Protein AF-A0A2V7XKQ3-F1 (afdb_monomer)

Solvent-accessible surface area (backbone atoms only — not comparable to full-atom values): 12757 Å² total; per-residue (Å²): 139,90,83,90,79,86,90,83,87,89,78,89,77,94,69,89,85,77,86,83,87,84,82,93,82,80,80,85,82,83,82,78,88,88,76,97,77,90,86,74,88,89,77,88,86,77,89,82,77,85,78,99,77,79,91,83,80,86,79,90,76,86,85,72,85,77,88,85,70,89,64,85,61,55,69,68,48,57,62,50,50,56,51,51,55,59,64,69,67,56,77,61,63,68,61,53,52,52,43,50,52,52,44,53,53,51,50,58,57,55,64,44,50,27,55,51,45,31,54,38,11,58,75,49,79,46,52,50,72,58,52,63,71,44,45,66,57,49,48,52,49,26,47,51,51,24,48,72,56,36,91,77,69,41,73,68,62,32,48,64,54,18,48,60,51,41,50,44,49,53,49,14,45,52,52,18,54,76,66,35,54,85,74,79,74,85,66,96,75,83,80,125

Mean predicted aligned error: 19.83 Å

Foldseek 3Di:
DDDDDDDDDPDDDDDDDDDDDDDDDDDDDDDDDDDPDDPPPPDDDDDDDDDPPDPPDDDDDDDDDDPDDPPPPPVVVVVVVVVVVVVVPPPDVVVVVQLVVLLVVLVVVLLCLLVVLQVCLAVVVDDLVNLVVCLVVQLVVLLVSLCVSDPVPDPVSSVVRSVVSSVSSVVSSVNSNVRGDDDDPDPPPPPD

Nearest PDB structures (foldseek):
  4u9l-assembly1_A  TM=3.566E-01  e=9.145E+00  Thermus thermophilus HB8

Sequence (192 aa):
MPGRTRGRLRGVLGIPRADLPFPHRAAAQQPPGGEVHLHRALGGARPLHEDGVLRRHLRGGAVHPLPGLGLHRAGSLCAREEVRGALQFLPKVDEYFEFYSWFLLGLGLVFQLPVIILVLARIGLVTPIFLLRQTKFAILGAFIIAAFITPTPDVVNQTLLALPMIGLYLLGVLVAWLFGRPRKPPGPGATA

Radius of gyration: 38.03 Å; Cα contacts (8 Å, |Δi|>4): 82; chains: 1; bounding box: 63×85×120 Å

pLDDT: mean 71.29, std 19.13, range [37.97, 95.5]

Secondary structure (DSSP, 8-state):
-----------S-----------------PPP-----SSSSS-----------SSSS-S-------S--TTTTTHHHHHHHHHHHHHHTS--HHHHHHHHHHHHHHHHHHTHHHHHHHHHHHTTSS-HHHHHHHHHHHHHHHHHHHHHH-SS--HHHHHHHHHHHHHHHHHHHHHHHHHPPPPPPPPTTS--

Structure (mmCIF, N/CA/C/O backbone):
data_AF-A0A2V7XKQ3-F1
#
_entry.id   AF-A0A2V7XKQ3-F1
#
loop_
_atom_site.group_PDB
_atom_site.id
_atom_site.type_symbol
_atom_site.label_atom_id
_atom_site.label_alt_id
_atom_site.label_comp_id
_atom_site.label_asym_id
_atom_site.label_entity_id
_atom_site.label_seq_id
_atom_site.pdbx_PDB_ins_code
_atom_site.Cartn_x
_atom_site.Cartn_y
_atom_site.Cartn_z
_atom_site.occupancy
_atom_site.B_iso_or_equiv
_atom_site.auth_seq_id
_atom_site.auth_comp_id
_atom_site.auth_asym_id
_atom_site.auth_atom_id
_atom_site.pdbx_PDB_model_num
ATOM 1 N N . MET A 1 1 ? 16.015 67.175 -2.110 1.00 37.97 1 MET A N 1
ATOM 2 C CA . MET A 1 1 ? 17.448 67.005 -2.439 1.00 37.97 1 MET A CA 1
ATOM 3 C C . MET A 1 1 ? 17.843 65.541 -2.207 1.00 37.97 1 MET A C 1
ATOM 5 O O . MET A 1 1 ? 17.351 64.984 -1.234 1.00 37.97 1 MET A O 1
ATOM 9 N N . PRO A 1 2 ? 18.607 64.909 -3.121 1.00 52.44 2 PRO A N 1
ATOM 10 C CA . PRO A 1 2 ? 18.722 63.453 -3.308 1.00 52.44 2 PRO A CA 1
ATOM 11 C C . PRO A 1 2 ? 20.052 62.851 -2.798 1.00 52.44 2 PRO A C 1
ATOM 13 O O . PRO A 1 2 ? 20.984 63.578 -2.483 1.00 52.44 2 PRO A O 1
ATOM 16 N N . GLY A 1 3 ? 20.171 61.519 -2.835 1.00 48.00 3 GLY A N 1
ATOM 17 C CA . GLY A 1 3 ? 21.445 60.770 -2.811 1.00 48.00 3 GLY A CA 1
ATOM 18 C C . GLY A 1 3 ? 21.192 59.329 -2.354 1.00 48.00 3 GLY A C 1
ATOM 19 O O . GLY A 1 3 ? 20.717 59.132 -1.249 1.00 48.00 3 GLY A O 1
ATOM 20 N N . ARG A 1 4 ? 21.327 58.237 -3.118 1.00 60.03 4 ARG A N 1
ATOM 21 C CA . ARG A 1 4 ? 22.153 57.837 -4.274 1.00 60.03 4 ARG A CA 1
ATOM 22 C C . ARG A 1 4 ? 23.661 57.861 -4.014 1.00 60.03 4 ARG A C 1
ATOM 24 O O . ARG A 1 4 ? 24.283 58.851 -4.355 1.00 60.03 4 ARG A O 1
ATOM 31 N N . THR A 1 5 ? 24.205 56.721 -3.560 1.00 56.50 5 THR A N 1
ATOM 32 C CA . THR A 1 5 ? 25.556 56.169 -3.868 1.00 56.50 5 THR A CA 1
ATOM 33 C C . THR A 1 5 ? 25.731 54.829 -3.127 1.00 56.50 5 THR A C 1
ATOM 35 O O . THR A 1 5 ? 25.878 54.788 -1.917 1.00 56.50 5 THR A O 1
ATOM 38 N N . ARG A 1 6 ? 25.488 53.663 -3.742 1.00 53.91 6 ARG A N 1
ATOM 39 C CA . ARG A 1 6 ? 26.489 52.806 -4.419 1.00 53.91 6 ARG A CA 1
ATOM 40 C C . ARG A 1 6 ? 27.956 53.040 -4.018 1.00 53.91 6 ARG A C 1
ATOM 42 O O . A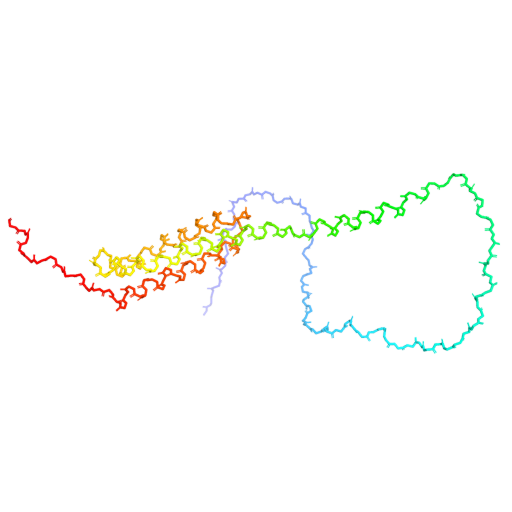RG A 1 6 ? 28.533 54.045 -4.405 1.00 53.91 6 ARG A O 1
ATOM 49 N N . GLY A 1 7 ? 28.578 51.979 -3.495 1.00 47.19 7 GLY A N 1
ATOM 50 C CA . GLY A 1 7 ? 29.844 51.474 -4.041 1.00 47.19 7 GLY A CA 1
ATOM 51 C C . GLY A 1 7 ? 31.091 51.644 -3.173 1.00 47.19 7 GLY A C 1
ATOM 52 O O . GLY A 1 7 ? 31.634 52.735 -3.085 1.00 47.19 7 GLY A O 1
ATOM 53 N N . ARG A 1 8 ? 31.573 50.515 -2.642 1.00 59.91 8 ARG A N 1
ATOM 54 C CA . ARG A 1 8 ? 32.928 50.161 -2.154 1.00 59.91 8 ARG A CA 1
ATOM 55 C C . ARG A 1 8 ? 32.648 49.219 -0.995 1.00 59.91 8 ARG A C 1
ATOM 57 O O . ARG A 1 8 ? 31.975 49.609 -0.064 1.00 59.91 8 ARG A O 1
ATOM 64 N N . LEU A 1 9 ? 32.978 47.940 -1.062 1.00 51.78 9 LEU A N 1
ATOM 65 C CA . LEU A 1 9 ? 34.347 47.475 -0.917 1.00 51.78 9 LEU A CA 1
ATOM 66 C C . LEU A 1 9 ? 34.541 46.224 -1.789 1.00 51.78 9 LEU A C 1
ATOM 68 O O . LEU A 1 9 ? 34.192 45.112 -1.412 1.00 51.78 9 LEU A O 1
ATOM 72 N N . ARG A 1 10 ? 35.092 46.433 -2.988 1.00 51.66 10 ARG A N 1
ATOM 73 C CA . ARG A 1 10 ? 35.886 45.426 -3.696 1.00 51.66 10 ARG A CA 1
ATOM 74 C C . ARG A 1 10 ? 37.341 45.803 -3.466 1.00 51.66 10 ARG A C 1
ATOM 76 O O . ARG A 1 10 ? 37.842 46.736 -4.083 1.00 51.66 10 ARG A O 1
ATOM 83 N N . GLY A 1 11 ? 37.975 45.101 -2.548 1.00 52.53 11 GLY A N 1
ATOM 84 C CA . GLY A 1 11 ? 39.398 45.172 -2.275 1.00 52.53 11 GLY A CA 1
ATOM 85 C C . GLY A 1 11 ? 39.731 44.024 -1.338 1.00 52.53 11 GLY A C 1
ATOM 86 O O . GLY A 1 11 ? 38.992 43.797 -0.389 1.00 52.53 11 GLY A O 1
ATOM 87 N N . VAL A 1 12 ? 40.831 43.329 -1.611 1.00 56.31 12 VAL A N 1
ATOM 88 C CA . VAL A 1 12 ? 41.395 42.241 -0.793 1.00 56.31 12 VAL A CA 1
ATOM 89 C C . VAL A 1 12 ? 40.818 40.842 -1.047 1.00 56.31 12 VAL A C 1
ATOM 91 O O . VAL A 1 12 ? 40.467 40.112 -0.133 1.00 56.31 12 VAL A O 1
ATOM 94 N N . LEU A 1 13 ? 40.829 40.396 -2.302 1.00 55.66 13 LEU A N 1
ATOM 95 C CA . LEU A 1 13 ? 41.424 39.078 -2.546 1.00 55.66 13 LEU A CA 1
ATOM 96 C C . LEU A 1 13 ? 42.063 39.081 -3.932 1.00 55.66 13 LEU A C 1
ATOM 98 O O . LEU A 1 13 ? 41.396 38.948 -4.957 1.00 55.66 13 LEU A O 1
ATOM 102 N N . GLY A 1 14 ? 43.368 39.349 -3.937 1.00 50.06 14 GLY A N 1
ATOM 103 C CA . GLY A 1 14 ? 44.214 39.322 -5.120 1.00 50.06 14 GLY A CA 1
ATOM 104 C C . GLY A 1 14 ? 44.404 37.894 -5.608 1.00 50.06 14 GLY A C 1
ATOM 105 O O . GLY A 1 14 ? 45.404 37.264 -5.287 1.00 50.06 14 GLY A O 1
ATOM 106 N N . ILE A 1 15 ? 43.453 37.401 -6.399 1.00 56.78 15 ILE A N 1
ATOM 107 C CA . ILE A 1 15 ? 43.694 36.260 -7.280 1.00 56.78 15 ILE A CA 1
ATOM 108 C C . ILE A 1 15 ? 43.876 36.821 -8.697 1.00 56.78 15 ILE A C 1
ATOM 110 O O . ILE A 1 15 ? 42.935 37.417 -9.233 1.00 56.78 15 ILE A O 1
ATOM 114 N N . PRO A 1 16 ? 45.077 36.704 -9.290 1.00 50.38 16 PRO A N 1
ATOM 115 C CA . PRO A 1 16 ? 45.349 37.200 -10.631 1.00 50.38 16 PRO A CA 1
ATOM 116 C C . PRO A 1 16 ? 44.474 36.472 -11.661 1.00 50.38 16 PRO A C 1
ATOM 118 O O . PRO A 1 16 ? 44.581 35.265 -11.860 1.00 50.38 16 PRO A O 1
ATOM 121 N N . ARG A 1 17 ? 43.597 37.239 -12.319 1.00 58.41 17 ARG A N 1
ATOM 122 C CA . ARG A 1 17 ? 42.988 36.885 -13.603 1.00 58.41 17 ARG A CA 1
ATOM 123 C C . ARG A 1 17 ? 44.023 3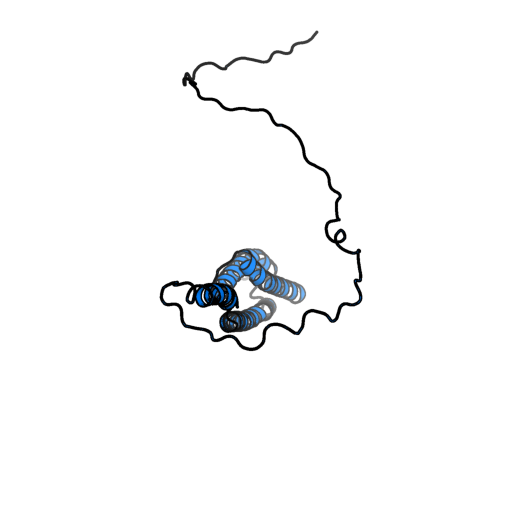7.155 -14.697 1.00 58.41 17 ARG A C 1
ATOM 125 O O . ARG A 1 17 ? 44.259 38.313 -15.017 1.00 58.41 17 ARG A O 1
ATOM 132 N N . ALA A 1 18 ? 44.582 36.091 -15.249 1.00 51.25 18 ALA A N 1
ATOM 133 C CA . ALA A 1 18 ? 45.126 36.035 -16.602 1.00 51.25 18 ALA A CA 1
ATOM 134 C C . ALA A 1 18 ? 44.432 34.823 -17.242 1.00 51.25 18 ALA A C 1
ATOM 136 O O . ALA A 1 18 ? 44.503 33.717 -16.717 1.00 51.25 18 ALA A O 1
ATOM 137 N N . ASP A 1 19 ? 43.414 35.085 -18.054 1.00 44.75 19 ASP A N 1
ATOM 138 C CA . ASP A 1 19 ? 43.508 35.043 -19.516 1.00 44.75 19 ASP A CA 1
ATOM 139 C C . ASP A 1 19 ? 43.337 33.612 -20.024 1.00 44.75 19 ASP A C 1
ATOM 141 O O . ASP A 1 19 ? 44.204 32.762 -19.866 1.00 44.75 19 ASP A O 1
ATOM 145 N N . LEU A 1 20 ? 42.200 33.342 -20.664 1.00 56.66 20 LEU A N 1
ATOM 146 C CA . LEU A 1 20 ? 42.154 33.299 -22.126 1.00 56.66 20 LEU A CA 1
ATOM 147 C C . LEU A 1 20 ? 40.684 33.161 -22.604 1.00 56.66 20 LEU A C 1
ATOM 149 O O . LEU A 1 20 ? 39.785 32.941 -21.791 1.00 56.66 20 LEU A O 1
ATOM 153 N N . PRO A 1 21 ? 40.422 33.464 -23.886 1.00 51.84 21 PRO A N 1
ATOM 154 C CA . PRO A 1 21 ? 39.301 34.266 -24.354 1.00 51.84 21 PRO A CA 1
ATOM 155 C C . PRO A 1 21 ? 38.180 33.379 -24.919 1.00 51.84 21 PRO A C 1
ATOM 157 O O . PRO A 1 21 ? 38.200 32.173 -24.729 1.00 51.84 21 PRO A O 1
ATOM 160 N N . PHE A 1 22 ? 37.244 34.006 -25.640 1.00 50.91 22 PHE A N 1
ATOM 161 C CA . PHE A 1 22 ? 36.204 33.456 -26.533 1.00 50.91 22 PHE A CA 1
ATOM 162 C C . PHE A 1 22 ? 34.759 33.760 -26.088 1.00 50.91 22 PHE A C 1
ATOM 164 O O . PHE A 1 22 ? 34.463 33.889 -24.905 1.00 50.91 22 PHE A O 1
ATOM 171 N N . PRO A 1 23 ? 33.883 34.080 -27.054 1.00 53.75 23 PRO A N 1
ATOM 172 C CA . PRO A 1 23 ? 33.173 35.351 -27.056 1.00 53.75 23 PRO A CA 1
ATOM 173 C C . PRO A 1 23 ? 31.714 35.252 -26.604 1.00 53.75 23 PRO A C 1
ATOM 175 O O . PRO A 1 23 ? 30.950 34.398 -27.041 1.00 53.75 23 PRO A O 1
ATOM 178 N N . HIS A 1 24 ? 31.289 36.240 -25.816 1.00 60.66 24 HIS A N 1
ATOM 179 C CA . HIS A 1 24 ? 29.886 36.616 -25.676 1.00 60.66 24 HIS A CA 1
ATOM 180 C C . HIS A 1 24 ? 29.458 37.481 -26.870 1.00 60.66 24 HIS A C 1
ATOM 182 O O . HIS A 1 24 ? 29.804 38.660 -26.913 1.00 60.66 24 HIS A O 1
ATOM 188 N N . ARG A 1 25 ? 28.668 36.925 -27.798 1.00 52.78 25 ARG A N 1
ATOM 189 C CA . ARG A 1 25 ? 27.571 37.620 -28.509 1.00 52.78 25 ARG A CA 1
ATOM 190 C C . ARG A 1 25 ? 26.877 36.680 -29.500 1.00 52.78 25 ARG A C 1
ATOM 192 O O . ARG A 1 25 ? 27.324 36.523 -30.625 1.00 52.78 25 ARG A O 1
ATOM 199 N N . ALA A 1 26 ? 25.763 36.114 -29.054 1.00 46.12 26 ALA A N 1
ATOM 200 C CA . ALA A 1 26 ? 24.567 35.820 -29.851 1.00 46.12 26 ALA A CA 1
ATOM 201 C C . ALA A 1 26 ? 23.453 35.399 -28.873 1.00 46.12 26 ALA A C 1
ATOM 203 O O . ALA A 1 26 ? 23.086 34.241 -28.741 1.00 46.12 26 ALA A O 1
ATOM 204 N N . ALA A 1 27 ? 23.086 36.293 -27.957 1.00 46.06 27 ALA A N 1
ATOM 205 C CA . ALA A 1 27 ? 21.699 36.737 -27.846 1.00 46.06 27 ALA A CA 1
ATOM 206 C C . ALA A 1 27 ? 20.797 36.412 -29.054 1.00 46.06 27 ALA A C 1
ATOM 208 O O . ALA A 1 27 ? 21.132 36.737 -30.187 1.00 46.06 27 ALA A O 1
ATOM 209 N N . ALA A 1 28 ? 19.605 35.916 -28.713 1.00 49.50 28 ALA A N 1
ATOM 210 C CA . ALA A 1 28 ? 18.349 36.086 -29.433 1.00 49.50 28 ALA A CA 1
ATOM 211 C C . ALA A 1 28 ? 18.244 35.446 -30.827 1.00 49.50 28 ALA A C 1
ATOM 213 O O . ALA A 1 28 ? 18.612 36.053 -31.823 1.00 49.50 28 ALA A O 1
ATOM 214 N N . GLN A 1 29 ? 17.567 34.297 -30.896 1.00 54.22 29 GLN A N 1
ATOM 215 C CA . GLN A 1 29 ? 16.267 34.211 -31.574 1.00 54.22 29 GLN A CA 1
ATOM 216 C C . GLN A 1 29 ? 15.632 32.836 -31.356 1.00 54.22 29 GLN A C 1
ATOM 218 O O . GLN A 1 29 ? 16.096 31.805 -31.825 1.00 54.22 29 GLN A O 1
ATOM 223 N N . GLN A 1 30 ? 14.529 32.871 -30.624 1.00 56.09 30 GLN A N 1
ATOM 224 C CA . GLN A 1 30 ? 13.459 31.898 -30.694 1.00 56.09 30 GLN A CA 1
ATOM 225 C C . GLN A 1 30 ? 12.689 32.137 -31.998 1.00 56.09 30 GLN A C 1
ATOM 227 O O . GLN A 1 30 ? 12.266 33.276 -32.210 1.00 56.09 30 GLN A O 1
ATOM 232 N N . PRO A 1 31 ? 12.436 31.131 -32.845 1.00 57.09 31 PRO A N 1
ATOM 233 C CA . PRO A 1 31 ? 11.293 31.194 -33.734 1.00 57.09 31 PRO A CA 1
ATOM 234 C C . PRO A 1 31 ? 10.032 30.746 -32.965 1.00 57.09 31 PRO A C 1
ATOM 236 O O . PRO A 1 31 ? 10.029 29.675 -32.350 1.00 57.09 31 PRO A O 1
ATOM 239 N N . PRO A 1 32 ? 8.970 31.572 -32.933 1.00 54.19 32 PRO A N 1
ATOM 240 C CA . PRO A 1 32 ? 7.637 31.154 -32.521 1.00 54.19 32 PRO A CA 1
ATOM 241 C C . PRO A 1 32 ? 7.019 30.244 -33.596 1.00 54.19 32 PRO A C 1
ATOM 243 O O . PRO A 1 32 ? 7.524 30.149 -34.709 1.00 54.19 32 PRO A O 1
ATOM 246 N N . GLY A 1 33 ? 5.962 29.528 -33.220 1.00 48.84 33 GLY A N 1
ATOM 247 C CA . GLY A 1 33 ? 5.449 28.382 -33.964 1.00 48.84 33 GLY A CA 1
ATOM 248 C C . GLY A 1 33 ? 4.876 28.643 -35.358 1.00 48.84 33 GLY A C 1
ATOM 249 O O . GLY A 1 33 ? 4.724 29.773 -35.809 1.00 48.84 33 GLY A O 1
ATOM 250 N N . GLY A 1 34 ? 4.469 27.531 -35.972 1.00 53.25 34 GLY A N 1
ATOM 251 C CA . GLY A 1 34 ? 3.673 27.491 -37.195 1.00 53.25 34 GLY A CA 1
ATOM 252 C C . GLY A 1 34 ? 4.461 26.979 -38.393 1.00 53.25 34 GLY A C 1
ATOM 253 O O . GLY A 1 34 ? 5.062 27.780 -39.081 1.00 53.25 34 GLY A O 1
ATOM 254 N N . GLU A 1 35 ? 4.436 25.657 -38.603 1.00 43.34 35 GLU A N 1
ATOM 255 C CA . GLU A 1 35 ? 4.574 24.935 -39.890 1.00 43.34 35 GLU A CA 1
ATOM 256 C C . GLU A 1 35 ? 4.687 23.429 -39.559 1.00 43.34 35 GLU A C 1
ATOM 258 O O . GLU A 1 35 ? 5.743 22.813 -39.542 1.00 43.34 35 GLU A O 1
ATOM 263 N N . VAL A 1 36 ? 3.630 22.783 -39.066 1.00 55.84 36 VAL A N 1
ATOM 264 C CA . VAL A 1 36 ? 2.652 22.076 -39.915 1.00 55.84 36 VAL A CA 1
ATOM 265 C C . VAL A 1 36 ? 2.802 22.391 -41.410 1.00 55.84 36 VAL A C 1
ATOM 267 O O . VAL A 1 36 ? 2.082 23.236 -41.919 1.00 55.84 36 VAL A O 1
ATOM 270 N N . HIS A 1 37 ? 3.739 21.729 -42.098 1.00 52.34 37 HIS A N 1
ATOM 271 C CA . HIS A 1 37 ? 3.609 21.271 -43.494 1.00 52.34 37 HIS A CA 1
ATOM 272 C C . HIS A 1 37 ? 4.937 20.695 -44.010 1.00 52.34 37 HIS A C 1
ATOM 274 O O . HIS A 1 37 ? 5.758 21.399 -44.580 1.00 52.34 37 HIS A O 1
ATOM 280 N N . LEU A 1 38 ? 5.126 19.378 -43.903 1.00 49.81 38 LEU A N 1
ATOM 281 C CA . LEU A 1 38 ? 6.089 18.669 -44.763 1.00 49.81 38 LEU A CA 1
ATOM 282 C C . LEU A 1 38 ? 5.593 17.261 -45.122 1.00 49.81 38 LEU A C 1
ATOM 284 O O . LEU A 1 38 ? 6.343 16.298 -45.181 1.00 49.81 38 LEU A O 1
ATOM 288 N N . HIS A 1 39 ? 4.282 17.158 -45.369 1.00 50.00 39 HIS A N 1
ATOM 289 C CA . HIS A 1 39 ? 3.603 15.928 -45.793 1.00 50.00 39 HIS A CA 1
ATOM 290 C C . HIS A 1 39 ? 2.789 16.089 -47.097 1.00 50.00 39 HIS A C 1
ATOM 292 O O . HIS A 1 39 ? 1.912 15.276 -47.375 1.00 50.00 39 HIS A O 1
ATOM 298 N N . ARG A 1 40 ? 3.045 17.123 -47.924 1.00 56.47 40 ARG A N 1
ATOM 299 C CA . ARG A 1 40 ? 2.242 17.363 -49.149 1.00 56.47 40 ARG A CA 1
ATOM 300 C C . ARG A 1 40 ? 2.984 17.841 -50.405 1.00 56.47 40 ARG A C 1
ATOM 302 O O . ARG A 1 40 ? 2.329 18.254 -51.352 1.00 56.47 40 ARG A O 1
ATOM 309 N N . ALA A 1 41 ? 4.311 17.774 -50.461 1.00 49.88 41 ALA A N 1
ATOM 310 C CA . ALA A 1 41 ? 5.065 18.409 -51.547 1.00 49.88 41 ALA A CA 1
ATOM 311 C C . ALA A 1 41 ? 5.770 17.455 -52.525 1.00 49.88 41 ALA A C 1
ATOM 313 O O . ALA A 1 41 ? 6.721 17.886 -53.153 1.00 49.88 41 ALA A O 1
ATOM 314 N N . LEU A 1 42 ? 5.317 16.207 -52.702 1.00 55.19 42 LEU A N 1
ATOM 315 C CA . LEU A 1 42 ? 5.661 15.395 -53.885 1.00 55.19 42 LEU A CA 1
ATOM 316 C C . LEU A 1 42 ? 4.484 14.490 -54.288 1.00 55.19 42 LEU A C 1
ATOM 318 O O . LEU A 1 42 ? 4.585 13.269 -54.354 1.00 55.19 42 LEU A O 1
ATOM 322 N N . GLY A 1 43 ? 3.334 15.116 -54.537 1.00 45.03 43 GLY A N 1
ATOM 323 C CA . GLY A 1 43 ? 2.225 14.520 -55.273 1.00 45.03 43 GLY A CA 1
ATOM 324 C C . GLY A 1 43 ? 1.888 15.395 -56.477 1.00 45.03 43 GLY A C 1
ATOM 325 O O . GLY A 1 43 ? 1.353 16.482 -56.293 1.00 45.03 43 GLY A O 1
ATOM 326 N N . GLY A 1 44 ? 2.176 14.904 -57.689 1.00 49.44 44 GLY A N 1
ATOM 327 C CA . GLY A 1 44 ? 1.497 15.348 -58.914 1.00 49.44 44 GLY A CA 1
ATOM 328 C C . GLY A 1 44 ? 2.369 15.825 -60.081 1.00 49.44 44 GLY A C 1
ATOM 329 O O . GLY A 1 44 ? 2.459 17.025 -60.303 1.00 49.44 44 GLY A O 1
ATOM 330 N N . ALA A 1 45 ? 2.928 14.886 -60.859 1.00 44.34 45 ALA A N 1
ATOM 331 C CA . ALA A 1 45 ? 3.128 14.927 -62.328 1.00 44.34 45 ALA A CA 1
ATOM 332 C C . ALA A 1 45 ? 4.022 13.721 -62.706 1.00 44.34 45 ALA A C 1
ATOM 334 O O . ALA A 1 45 ? 5.141 13.644 -62.227 1.00 44.34 45 ALA A O 1
ATOM 335 N N . ARG A 1 46 ? 3.661 12.716 -63.513 1.00 54.12 46 ARG A N 1
ATOM 336 C CA . ARG A 1 46 ? 2.658 12.545 -64.573 1.00 54.12 46 ARG A CA 1
ATOM 337 C C . ARG A 1 46 ? 2.288 11.050 -64.688 1.00 54.12 46 ARG A C 1
ATOM 339 O O . ARG A 1 46 ? 3.117 10.213 -64.336 1.00 54.12 46 ARG A O 1
ATOM 346 N N . PRO A 1 47 ? 1.126 10.695 -65.261 1.00 52.69 47 PRO A N 1
ATOM 347 C CA . PRO A 1 47 ? 0.916 9.368 -65.820 1.00 52.69 47 PRO A CA 1
ATOM 348 C C . PRO A 1 47 ? 1.595 9.324 -67.196 1.00 52.69 47 PRO A C 1
ATOM 350 O O . PRO A 1 47 ? 1.209 10.077 -68.089 1.00 52.69 47 PRO A O 1
ATOM 353 N N . LEU A 1 48 ? 2.616 8.480 -67.375 1.00 51.09 48 LEU A N 1
ATOM 354 C CA . LEU A 1 48 ? 3.050 8.095 -68.717 1.00 51.09 48 LEU A CA 1
ATOM 355 C C . LEU A 1 48 ? 2.612 6.656 -68.976 1.00 51.09 48 LEU A C 1
ATOM 357 O O . LEU A 1 48 ? 3.176 5.681 -68.487 1.00 51.09 48 LEU A O 1
ATOM 361 N N . HIS A 1 49 ? 1.495 6.622 -69.682 1.00 49.25 49 HIS A N 1
ATOM 362 C CA . HIS A 1 49 ? 0.903 5.524 -70.407 1.00 49.25 49 HIS A CA 1
ATOM 363 C C . HIS A 1 49 ? 1.855 5.104 -71.549 1.00 49.25 49 HIS A C 1
ATOM 365 O O . HIS A 1 49 ? 2.390 5.979 -72.220 1.00 49.25 49 HIS A O 1
ATOM 371 N N . GLU A 1 50 ? 1.992 3.788 -71.758 1.00 52.59 50 GLU A N 1
ATOM 372 C CA . GLU A 1 50 ? 2.642 3.087 -72.890 1.00 52.59 50 GLU A CA 1
ATOM 373 C C . GLU A 1 50 ? 4.133 3.350 -73.138 1.00 52.59 50 GLU A C 1
ATOM 375 O O . GLU A 1 50 ? 4.540 4.420 -73.559 1.00 52.59 50 GLU A O 1
ATOM 380 N N . ASP A 1 51 ? 4.933 2.296 -72.970 1.00 40.78 51 ASP A N 1
ATOM 381 C CA . ASP A 1 51 ? 5.632 1.719 -74.119 1.00 40.78 51 ASP A CA 1
ATOM 382 C C . ASP A 1 51 ? 6.038 0.278 -73.792 1.00 40.78 51 ASP A C 1
ATOM 384 O O . ASP A 1 51 ? 6.987 -0.015 -73.058 1.00 40.78 51 ASP A O 1
ATOM 388 N N . GLY A 1 52 ? 5.286 -0.663 -74.360 1.00 54.56 52 GLY A N 1
ATOM 389 C CA . GLY A 1 52 ? 5.664 -2.064 -74.464 1.00 54.56 52 GLY A CA 1
ATOM 390 C C . GLY A 1 52 ? 6.833 -2.255 -75.431 1.00 54.56 52 GLY A C 1
ATOM 391 O O . GLY A 1 52 ? 6.670 -2.900 -76.455 1.00 54.56 52 GLY A O 1
ATOM 392 N N . VAL A 1 53 ? 8.021 -1.725 -75.126 1.00 54.69 53 VAL A N 1
ATOM 393 C CA . VAL A 1 53 ? 9.235 -1.894 -75.952 1.00 54.69 53 VAL A CA 1
ATOM 394 C C . VAL A 1 53 ? 10.489 -1.949 -75.071 1.00 54.69 53 VAL A C 1
ATOM 396 O O . VAL A 1 53 ? 11.427 -1.200 -75.271 1.00 54.69 53 VAL A O 1
ATOM 399 N N . LEU A 1 54 ? 10.565 -2.832 -74.066 1.00 49.41 54 LEU A N 1
ATOM 400 C CA . LEU A 1 54 ? 11.883 -3.232 -73.517 1.00 49.41 54 LEU A CA 1
ATOM 401 C C . LEU A 1 54 ? 11.873 -4.562 -72.744 1.00 49.41 54 LEU A C 1
ATOM 403 O O . LEU A 1 54 ? 12.581 -4.759 -71.763 1.00 49.41 54 LEU A O 1
ATOM 407 N N . ARG A 1 55 ? 11.062 -5.520 -73.201 1.00 52.31 55 ARG A N 1
ATOM 408 C CA . ARG A 1 55 ? 11.024 -6.909 -72.702 1.00 52.31 55 ARG A CA 1
ATOM 409 C C . ARG A 1 55 ? 11.415 -7.897 -73.811 1.00 52.31 55 ARG A C 1
ATOM 411 O O . ARG A 1 55 ? 10.705 -8.867 -74.051 1.00 52.31 55 ARG A O 1
ATOM 418 N N . ARG A 1 56 ? 12.521 -7.651 -74.529 1.00 54.12 56 ARG A N 1
ATOM 419 C CA . ARG A 1 56 ? 13.018 -8.592 -75.564 1.00 54.12 56 ARG A CA 1
ATOM 420 C C . ARG A 1 56 ? 14.520 -8.843 -75.636 1.00 54.12 56 ARG A C 1
ATOM 422 O O . ARG A 1 56 ? 14.912 -9.720 -76.394 1.00 54.12 56 ARG A O 1
ATOM 429 N N . HIS A 1 57 ? 15.362 -8.178 -74.861 1.00 55.38 57 HIS A N 1
ATOM 430 C CA . HIS A 1 57 ? 16.780 -8.529 -74.728 1.00 55.38 57 HIS A CA 1
ATOM 431 C C . HIS A 1 57 ? 17.040 -8.477 -73.224 1.00 55.38 57 HIS A C 1
ATOM 433 O O . HIS A 1 57 ? 16.987 -7.411 -72.637 1.00 55.38 57 HIS A O 1
ATOM 439 N N . LEU A 1 58 ? 17.130 -9.577 -72.487 1.00 51.09 58 LEU A N 1
ATOM 440 C CA . LEU A 1 58 ? 18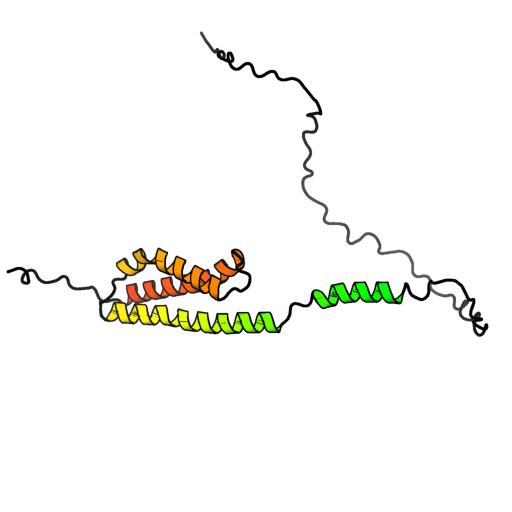.286 -10.459 -72.482 1.00 51.09 58 LEU A CA 1
ATOM 441 C C . LEU A 1 58 ? 17.841 -11.810 -71.899 1.00 51.09 58 LEU A C 1
ATOM 443 O O . LEU A 1 58 ? 17.658 -11.963 -70.692 1.00 51.09 58 LEU A O 1
ATOM 447 N N . ARG A 1 59 ? 17.635 -12.791 -72.777 1.00 49.34 59 ARG A N 1
ATOM 448 C CA . ARG A 1 59 ? 17.569 -14.211 -72.427 1.00 49.34 59 ARG A CA 1
ATOM 449 C C . ARG A 1 59 ? 18.884 -14.819 -72.906 1.00 49.34 59 ARG A C 1
ATOM 451 O O . ARG A 1 59 ? 19.208 -14.663 -74.075 1.00 49.34 59 ARG A O 1
ATOM 458 N N . GLY A 1 60 ? 19.588 -15.523 -72.024 1.00 47.03 60 GLY A N 1
ATOM 459 C CA . GLY A 1 60 ? 20.656 -16.450 -72.405 1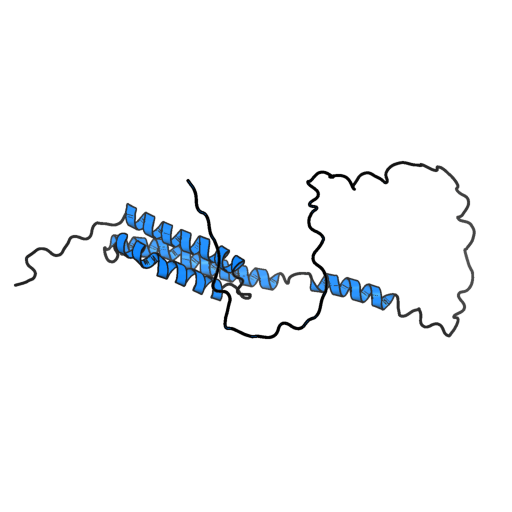.00 47.03 60 GLY A CA 1
ATOM 460 C C . GLY A 1 60 ? 22.007 -15.801 -72.703 1.00 47.03 60 GLY A C 1
ATOM 461 O O . GLY A 1 60 ? 22.299 -15.427 -73.830 1.00 47.03 60 GLY A O 1
ATOM 462 N N . GLY A 1 61 ? 22.866 -15.758 -71.691 1.00 41.12 61 GLY A N 1
ATOM 463 C CA . GLY A 1 61 ? 24.293 -15.508 -71.845 1.00 41.12 61 GLY A CA 1
ATOM 464 C C . GLY A 1 61 ? 25.006 -16.110 -70.648 1.00 41.12 61 GLY A C 1
ATOM 465 O O . GLY A 1 61 ? 24.729 -15.733 -69.515 1.00 41.12 61 GLY A O 1
ATOM 466 N N . ALA A 1 62 ? 25.831 -17.116 -70.907 1.00 44.06 62 ALA A N 1
ATOM 467 C CA . ALA A 1 62 ? 26.550 -17.915 -69.931 1.00 44.06 62 ALA A CA 1
ATOM 468 C C . ALA A 1 62 ? 27.233 -17.067 -68.842 1.00 44.06 62 ALA A C 1
ATOM 470 O O . ALA A 1 62 ? 28.085 -16.228 -69.133 1.00 44.06 62 ALA A O 1
ATOM 471 N N . VAL A 1 63 ? 26.896 -17.332 -67.578 1.00 44.47 63 VAL A N 1
ATOM 472 C CA . VAL A 1 63 ? 27.662 -16.834 -66.432 1.00 44.47 63 VAL A CA 1
ATOM 473 C C . VAL A 1 63 ? 28.924 -17.687 -66.331 1.00 44.47 63 VAL A C 1
ATOM 475 O O . VAL A 1 63 ? 28.938 -18.746 -65.708 1.00 44.47 63 VAL A O 1
ATOM 478 N N . HIS A 1 64 ? 29.983 -17.236 -66.998 1.00 46.81 64 HIS A N 1
ATOM 479 C CA . HIS A 1 64 ? 31.343 -17.664 -66.694 1.00 46.81 64 HIS A CA 1
ATOM 480 C C . HIS A 1 64 ? 31.687 -17.227 -65.259 1.00 46.81 64 HIS A C 1
ATOM 482 O O . HIS A 1 64 ? 31.474 -16.058 -64.921 1.00 46.81 64 HIS A O 1
ATOM 488 N N . PRO A 1 65 ? 32.236 -18.108 -64.405 1.00 46.69 65 PRO A N 1
ATOM 489 C CA . PRO A 1 65 ? 32.708 -17.701 -63.093 1.00 46.69 65 PRO A CA 1
ATOM 490 C C . PRO A 1 65 ? 34.032 -16.957 -63.277 1.00 46.69 65 PRO A C 1
ATOM 492 O O . PRO A 1 65 ? 35.053 -17.566 -63.590 1.00 46.69 65 PRO A O 1
ATOM 495 N N . LEU A 1 66 ? 34.016 -15.634 -63.116 1.00 46.34 66 LEU A N 1
ATOM 496 C CA . LEU A 1 66 ? 35.241 -14.846 -63.011 1.00 46.34 66 LEU A CA 1
ATOM 497 C C . LEU A 1 66 ? 35.839 -15.074 -61.607 1.00 46.34 66 LEU A C 1
ATOM 499 O O . LEU A 1 66 ? 35.191 -14.728 -60.613 1.00 46.34 66 LEU A O 1
ATOM 503 N N . PRO A 1 67 ? 37.044 -15.653 -61.480 1.00 50.53 67 PRO A N 1
ATOM 504 C CA . PRO A 1 67 ? 37.705 -15.800 -60.196 1.00 50.53 67 PRO A CA 1
ATOM 505 C C . PRO A 1 67 ? 38.355 -14.463 -59.825 1.00 50.53 67 PRO A C 1
ATOM 507 O O . PRO A 1 67 ? 39.155 -13.930 -60.589 1.00 50.53 67 PRO A O 1
ATOM 510 N N . GLY A 1 68 ? 38.031 -13.925 -58.646 1.00 54.38 68 GLY A N 1
ATOM 511 C CA . GLY A 1 68 ? 38.872 -12.888 -58.036 1.00 54.38 68 GLY A CA 1
ATOM 512 C C . GLY A 1 68 ? 38.215 -11.605 -57.537 1.00 54.38 68 GLY A C 1
ATOM 513 O O . GLY A 1 68 ? 38.952 -10.675 -57.236 1.00 54.38 68 GLY A O 1
ATOM 514 N N . LEU A 1 69 ? 36.892 -11.519 -57.367 1.00 52.34 69 LEU A N 1
ATOM 515 C CA . LEU A 1 69 ? 36.294 -10.376 -56.660 1.00 52.34 69 LEU A CA 1
ATOM 516 C C . LEU A 1 69 ? 35.408 -10.853 -55.506 1.00 52.34 69 LEU A C 1
ATOM 518 O O . LEU A 1 69 ? 34.308 -11.365 -55.705 1.00 52.34 69 LEU A O 1
ATOM 522 N N . GLY A 1 70 ? 35.909 -10.688 -54.280 1.00 54.31 70 GLY A N 1
ATOM 523 C CA . GLY A 1 70 ? 35.268 -11.059 -53.013 1.00 54.31 70 GLY A CA 1
ATOM 524 C C . GLY A 1 70 ? 34.019 -10.245 -52.652 1.00 54.31 70 GLY A C 1
ATOM 525 O O . GLY A 1 70 ? 33.843 -9.886 -51.493 1.00 54.31 70 GLY A O 1
ATOM 526 N N . LEU A 1 71 ? 33.140 -9.954 -53.614 1.00 55.47 71 LEU A N 1
ATOM 527 C CA . LEU A 1 71 ? 31.895 -9.207 -53.407 1.00 55.47 71 LEU A CA 1
ATOM 528 C C . LEU A 1 71 ? 30.693 -10.098 -53.060 1.00 55.47 71 LEU A C 1
ATOM 530 O O . LEU A 1 71 ? 29.666 -9.600 -52.608 1.00 55.47 71 LEU A O 1
ATOM 534 N N . HIS A 1 72 ? 30.818 -11.420 -53.196 1.00 50.22 72 HIS A N 1
ATOM 535 C CA . HIS A 1 72 ? 29.700 -12.342 -52.966 1.00 50.22 72 HIS A CA 1
ATOM 536 C C . HIS A 1 72 ? 29.437 -12.681 -51.483 1.00 50.22 72 HIS A C 1
ATOM 538 O O . HIS A 1 72 ? 28.487 -13.400 -51.182 1.00 50.22 72 HIS A O 1
ATOM 544 N N . ARG A 1 73 ? 30.246 -12.160 -50.544 1.00 54.44 73 ARG A N 1
ATOM 545 C CA . ARG A 1 73 ? 30.048 -12.323 -49.085 1.00 54.44 73 ARG A CA 1
ATOM 546 C C . ARG A 1 73 ? 29.443 -11.103 -48.384 1.00 54.44 73 ARG A C 1
ATOM 548 O O . ARG A 1 73 ? 28.961 -11.243 -47.264 1.00 54.44 73 ARG A O 1
ATOM 555 N N . ALA A 1 74 ? 29.453 -9.928 -49.017 1.00 53.75 74 ALA A N 1
ATOM 556 C CA . ALA A 1 74 ? 29.005 -8.683 -48.387 1.00 53.75 74 ALA A CA 1
ATOM 557 C C . ALA A 1 74 ? 27.469 -8.599 -48.262 1.00 53.75 74 ALA A C 1
ATOM 559 O O . ALA A 1 74 ? 26.955 -8.162 -47.233 1.00 53.75 74 ALA A O 1
ATOM 560 N N . GLY A 1 75 ? 26.727 -9.105 -49.256 1.00 52.22 75 GLY A N 1
ATOM 561 C CA . GLY A 1 75 ? 25.257 -9.053 -49.259 1.00 52.22 75 GLY A CA 1
ATOM 562 C C . GLY A 1 75 ? 24.592 -9.890 -48.157 1.00 52.22 75 GLY A C 1
ATOM 563 O O . GLY A 1 75 ? 23.574 -9.490 -47.603 1.00 52.22 75 GLY A O 1
ATOM 564 N N . SER A 1 76 ? 25.194 -11.019 -47.771 1.00 54.38 76 SER A N 1
ATOM 565 C CA . SER A 1 76 ? 24.675 -11.897 -46.710 1.00 54.38 76 SER A CA 1
ATOM 566 C C . SER A 1 76 ? 25.014 -11.440 -45.286 1.00 54.38 76 SER A C 1
ATOM 568 O O . SER A 1 76 ? 24.462 -11.981 -44.330 1.00 54.38 76 SER A O 1
ATOM 570 N N . LEU A 1 77 ? 25.935 -10.484 -45.122 1.00 54.19 77 LEU A N 1
ATOM 571 C CA . LEU A 1 77 ? 26.325 -9.952 -43.810 1.00 54.19 77 LEU A CA 1
ATOM 572 C C . LEU A 1 77 ? 25.459 -8.747 -43.416 1.00 54.19 77 LEU A C 1
ATOM 574 O O . LEU A 1 77 ? 24.997 -8.694 -42.282 1.00 54.19 77 LEU A O 1
ATOM 578 N N . CYS A 1 78 ? 25.134 -7.866 -44.368 1.00 54.06 78 CYS A N 1
ATOM 579 C CA . CYS A 1 78 ? 24.296 -6.685 -44.129 1.00 54.06 78 CYS A CA 1
ATOM 580 C C . CYS A 1 78 ? 22.837 -7.063 -43.778 1.00 54.06 78 CYS A C 1
ATOM 582 O O . CYS A 1 78 ? 22.296 -6.597 -42.779 1.00 54.06 78 CYS A O 1
ATOM 584 N N . ALA A 1 79 ? 22.246 -8.041 -44.482 1.00 51.59 79 ALA A N 1
ATOM 585 C CA . ALA A 1 79 ? 20.910 -8.563 -44.151 1.00 51.59 79 ALA A CA 1
ATOM 586 C C . ALA A 1 79 ? 20.861 -9.327 -42.809 1.00 51.59 79 ALA A C 1
ATOM 588 O O . ALA A 1 79 ? 19.801 -9.467 -42.199 1.00 51.59 79 ALA A O 1
ATOM 589 N N . ARG A 1 80 ? 22.007 -9.832 -42.329 1.00 52.44 80 ARG A N 1
ATOM 590 C CA . ARG A 1 80 ? 22.108 -10.557 -41.054 1.00 52.44 80 ARG A CA 1
ATOM 591 C C . ARG A 1 80 ? 22.322 -9.621 -39.863 1.00 52.44 80 ARG A C 1
ATOM 593 O O . ARG A 1 80 ? 21.957 -10.003 -38.754 1.00 52.44 80 ARG A O 1
ATOM 600 N N . GLU A 1 81 ? 22.881 -8.430 -40.066 1.00 55.12 81 GLU A N 1
ATOM 601 C CA . GLU A 1 81 ? 22.977 -7.397 -39.025 1.00 55.12 81 GLU A CA 1
ATOM 602 C C . GLU A 1 81 ? 21.655 -6.650 -38.823 1.00 55.12 81 GLU A C 1
ATOM 604 O O . GLU A 1 81 ? 21.254 -6.444 -37.678 1.00 55.12 81 GLU A O 1
ATOM 609 N N . GLU A 1 82 ? 20.914 -6.360 -39.896 1.00 57.41 82 GLU A N 1
ATOM 610 C CA . GLU A 1 82 ? 19.630 -5.648 -39.803 1.00 57.41 82 GLU A CA 1
ATOM 611 C C . GLU A 1 82 ? 18.553 -6.477 -39.074 1.00 57.41 82 GLU A C 1
ATOM 613 O O . GLU A 1 82 ? 17.861 -5.985 -38.181 1.00 57.41 82 GLU A O 1
ATOM 618 N N . VAL A 1 83 ? 18.488 -7.788 -39.345 1.00 57.41 83 VAL A N 1
ATOM 619 C CA . VAL A 1 83 ? 17.567 -8.706 -38.646 1.00 57.41 83 VAL A CA 1
ATOM 620 C C . VAL A 1 83 ? 18.039 -9.030 -37.219 1.00 57.41 83 VAL A C 1
ATOM 622 O O . VAL A 1 83 ? 17.210 -9.286 -36.347 1.00 57.41 83 VAL A O 1
ATOM 625 N N . ARG A 1 84 ? 19.349 -8.975 -36.927 1.00 57.28 84 ARG A N 1
ATOM 626 C CA . ARG A 1 84 ? 19.863 -9.102 -35.547 1.00 57.28 84 ARG A CA 1
ATOM 627 C C . ARG A 1 84 ? 19.495 -7.900 -34.683 1.00 57.28 84 ARG A C 1
ATOM 629 O O . ARG A 1 84 ? 19.215 -8.101 -33.506 1.00 57.28 84 ARG A O 1
ATOM 636 N N . GLY A 1 85 ? 19.447 -6.701 -35.263 1.00 58.53 85 GLY A N 1
ATOM 637 C CA . GLY A 1 85 ? 18.875 -5.526 -34.611 1.00 58.53 85 GLY A CA 1
ATOM 638 C C . GLY A 1 85 ? 17.394 -5.741 -34.303 1.00 58.53 85 GLY A C 1
ATOM 639 O O . GLY A 1 85 ? 16.987 -5.630 -33.159 1.00 58.53 85 GLY A O 1
ATOM 640 N N . ALA A 1 86 ? 16.588 -6.164 -35.277 1.00 60.38 86 ALA A N 1
ATOM 641 C CA . ALA A 1 86 ? 15.146 -6.319 -35.070 1.00 60.38 86 ALA A CA 1
ATOM 642 C C . ALA A 1 86 ? 14.750 -7.473 -34.118 1.00 60.38 86 ALA A C 1
ATOM 644 O O . ALA A 1 86 ? 13.808 -7.328 -33.343 1.00 60.38 86 ALA A O 1
ATOM 645 N N . LEU A 1 87 ? 15.465 -8.608 -34.130 1.00 57.47 87 LEU A N 1
ATOM 646 C CA . LEU A 1 87 ? 15.119 -9.781 -33.308 1.00 57.47 87 LEU A CA 1
ATOM 647 C C . LEU A 1 87 ? 15.544 -9.642 -31.834 1.00 57.47 87 LEU A C 1
ATOM 649 O O . LEU A 1 87 ? 14.982 -10.312 -30.973 1.00 57.47 87 LEU A O 1
ATOM 653 N N . GLN A 1 88 ? 16.506 -8.766 -31.523 1.00 60.16 88 GLN A N 1
ATOM 654 C CA . GLN A 1 88 ? 16.887 -8.449 -30.137 1.00 60.16 88 GLN A CA 1
ATOM 655 C C . GLN A 1 88 ? 15.964 -7.413 -29.480 1.00 60.16 88 GLN A C 1
ATOM 657 O O . GLN A 1 88 ? 15.956 -7.296 -28.259 1.00 60.16 88 GLN A O 1
ATOM 662 N N . PHE A 1 89 ? 15.178 -6.688 -30.280 1.00 60.25 89 PHE A N 1
ATOM 663 C CA . PHE A 1 89 ? 14.216 -5.690 -29.814 1.00 60.25 89 PHE A CA 1
ATOM 664 C C . PHE A 1 89 ? 12.820 -6.257 -29.563 1.00 60.25 89 PHE A C 1
ATOM 666 O O . PHE A 1 89 ? 11.927 -5.484 -29.229 1.00 60.25 89 PHE A O 1
ATOM 673 N N . LEU A 1 90 ? 12.611 -7.573 -29.704 1.00 73.00 90 LEU A N 1
ATOM 674 C CA . LEU A 1 90 ? 11.365 -8.199 -29.283 1.00 73.00 90 LEU A CA 1
ATOM 675 C C . LEU A 1 90 ? 11.453 -8.463 -27.775 1.00 73.00 90 LEU A C 1
ATOM 677 O O . LEU A 1 90 ? 12.201 -9.355 -27.361 1.00 73.00 90 LEU A O 1
ATOM 681 N N . PRO A 1 91 ? 10.749 -7.685 -26.937 1.00 71.69 91 PRO A N 1
ATOM 682 C CA . PRO A 1 91 ? 10.792 -7.896 -25.506 1.00 71.69 91 PRO A CA 1
ATOM 683 C C . PRO A 1 91 ? 10.288 -9.311 -25.204 1.00 71.69 91 PRO A C 1
ATOM 685 O O . PRO A 1 91 ? 9.276 -9.747 -25.759 1.00 71.69 91 PRO A O 1
ATOM 688 N N . LYS A 1 92 ? 11.021 -10.062 -24.378 1.00 82.06 92 LYS A N 1
ATOM 689 C CA . LYS A 1 92 ? 10.684 -11.458 -24.077 1.00 82.06 92 LYS A CA 1
ATOM 690 C C . LYS A 1 92 ? 9.353 -11.496 -23.344 1.00 82.06 92 LYS A C 1
ATOM 692 O O . LYS A 1 92 ? 9.266 -11.023 -22.218 1.00 82.06 92 LYS A O 1
ATOM 697 N N . VAL A 1 93 ? 8.328 -12.072 -23.965 1.00 88.12 93 VAL A N 1
ATOM 698 C CA . VAL A 1 93 ? 6.971 -12.099 -23.397 1.00 88.12 93 VAL A CA 1
ATOM 699 C C . VAL A 1 93 ? 6.939 -12.811 -22.039 1.00 88.12 93 VAL A C 1
ATOM 701 O O . VAL A 1 93 ? 6.196 -12.403 -21.151 1.00 88.12 93 VAL A O 1
ATOM 704 N N . ASP A 1 94 ? 7.803 -13.810 -21.849 1.00 88.00 94 ASP A N 1
ATOM 705 C CA . ASP A 1 94 ? 7.936 -14.565 -20.598 1.00 88.00 94 ASP A CA 1
ATOM 706 C C . ASP A 1 94 ? 8.272 -13.666 -19.397 1.00 88.00 94 ASP A C 1
ATOM 708 O O . ASP A 1 94 ? 7.689 -13.819 -18.327 1.00 88.00 94 ASP A O 1
ATOM 712 N N . GLU A 1 95 ? 9.140 -12.669 -19.591 1.00 85.25 95 GLU A N 1
ATOM 713 C CA . GLU A 1 95 ? 9.546 -11.725 -18.542 1.00 85.25 95 GLU A CA 1
ATOM 714 C C . GLU A 1 95 ? 8.378 -10.823 -18.116 1.00 85.25 95 GLU A C 1
ATOM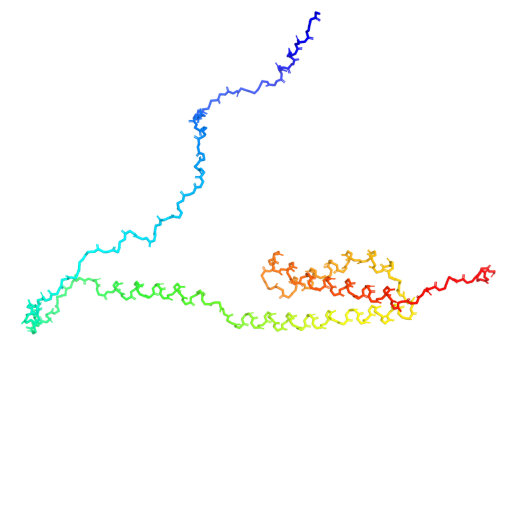 716 O O . GLU A 1 95 ? 8.179 -10.560 -16.928 1.00 85.25 95 GLU A O 1
ATOM 721 N N . TYR A 1 96 ? 7.534 -10.416 -19.071 1.00 87.38 96 TYR A N 1
ATOM 722 C CA . TYR A 1 96 ? 6.311 -9.672 -18.765 1.00 87.38 96 TYR A CA 1
ATOM 723 C C . TYR A 1 96 ? 5.307 -10.542 -18.018 1.00 87.38 96 TYR A C 1
ATOM 725 O O . TYR A 1 96 ? 4.747 -10.101 -17.015 1.00 87.38 96 TYR A O 1
ATOM 733 N N . PHE A 1 97 ? 5.064 -11.769 -18.486 1.00 91.88 97 PHE A N 1
ATOM 734 C CA . PHE A 1 97 ? 4.105 -12.667 -17.845 1.00 91.88 97 PHE A CA 1
ATOM 735 C C . PHE A 1 97 ? 4.503 -13.012 -16.410 1.00 91.88 97 PHE A C 1
ATOM 737 O O . PHE A 1 97 ? 3.633 -13.022 -15.536 1.00 91.88 97 PHE A O 1
ATOM 744 N N . GLU A 1 98 ? 5.789 -13.254 -16.147 1.00 88.75 98 GLU A N 1
ATOM 745 C CA . GLU A 1 98 ? 6.288 -13.506 -14.795 1.00 88.75 98 GLU A CA 1
ATOM 746 C C . GLU A 1 98 ? 6.056 -12.290 -13.890 1.00 88.75 98 GLU A C 1
ATOM 748 O O . GLU A 1 98 ? 5.416 -12.418 -12.842 1.00 88.75 98 GLU A O 1
ATOM 753 N N . PHE A 1 99 ? 6.462 -11.097 -14.334 1.00 89.81 99 PHE A N 1
ATOM 754 C CA . PHE A 1 99 ? 6.232 -9.853 -13.599 1.00 89.81 99 PHE A CA 1
ATOM 755 C C . PHE A 1 99 ? 4.745 -9.627 -13.284 1.00 89.81 99 PHE A C 1
ATOM 757 O O . PHE A 1 99 ? 4.384 -9.384 -12.130 1.00 89.81 99 PHE A O 1
ATOM 764 N N . TYR A 1 100 ? 3.862 -9.747 -14.282 1.00 90.38 100 TYR A N 1
ATOM 765 C CA . TYR A 1 100 ? 2.426 -9.561 -14.074 1.00 90.38 100 TYR A CA 1
ATOM 766 C C . TYR A 1 100 ? 1.844 -10.619 -13.137 1.00 90.38 100 TYR A C 1
ATOM 768 O O . TYR A 1 100 ? 1.033 -10.279 -12.281 1.00 90.38 100 TYR A O 1
ATOM 776 N N . SER A 1 101 ? 2.268 -11.878 -13.237 1.00 93.25 101 SER A N 1
ATOM 777 C CA . SER A 1 101 ? 1.782 -12.945 -12.353 1.00 93.25 101 SER A CA 1
ATOM 778 C C . SER A 1 101 ? 2.098 -12.639 -10.886 1.00 93.25 101 SER A C 1
ATOM 780 O O . SER A 1 101 ? 1.199 -12.666 -10.042 1.00 93.25 101 SER A O 1
ATOM 782 N N . TRP A 1 102 ? 3.342 -12.257 -10.580 1.00 89.75 102 TRP A N 1
ATOM 783 C CA . TRP A 1 102 ? 3.740 -11.839 -9.231 1.00 89.75 102 TRP A CA 1
ATOM 784 C C . TRP A 1 102 ? 3.046 -10.552 -8.786 1.00 89.75 102 TRP A C 1
ATOM 786 O O . TRP A 1 102 ? 2.628 -10.450 -7.630 1.00 89.75 102 TRP A O 1
ATOM 796 N N . PHE A 1 103 ? 2.859 -9.591 -9.693 1.00 90.81 103 PHE A N 1
ATOM 797 C CA . PHE A 1 103 ? 2.111 -8.370 -9.409 1.00 90.81 103 PHE A CA 1
ATOM 798 C C . PHE A 1 103 ? 0.654 -8.661 -9.035 1.00 90.81 103 PHE A C 1
ATOM 800 O O . PHE A 1 103 ? 0.181 -8.140 -8.027 1.00 90.81 103 PHE A O 1
ATOM 807 N N . LEU A 1 104 ? -0.053 -9.511 -9.788 1.00 92.62 104 LEU A N 1
ATOM 808 C CA . LEU A 1 104 ? -1.434 -9.891 -9.478 1.00 92.62 104 LEU A CA 1
ATOM 809 C C . LEU A 1 104 ? -1.527 -10.599 -8.121 1.00 92.62 104 LEU A C 1
ATOM 811 O O . LEU A 1 104 ? -2.423 -10.293 -7.332 1.00 92.62 104 LEU A O 1
ATOM 815 N N . LEU A 1 105 ? -0.590 -11.507 -7.826 1.00 92.62 105 LEU A N 1
ATOM 816 C CA . LEU A 1 105 ? -0.526 -12.192 -6.533 1.00 92.62 105 LEU A CA 1
ATOM 817 C C . LEU A 1 105 ? -0.265 -11.209 -5.381 1.00 92.62 105 LEU A C 1
ATOM 819 O O . LEU A 1 105 ? -0.978 -11.229 -4.374 1.00 92.62 105 LEU A O 1
ATOM 823 N N . GLY A 1 106 ? 0.709 -10.310 -5.540 1.00 90.38 106 GLY A N 1
ATOM 824 C CA . GLY A 1 106 ? 1.022 -9.268 -4.562 1.00 90.38 106 GLY A CA 1
ATOM 825 C C . GLY A 1 106 ? -0.145 -8.306 -4.347 1.00 90.38 106 GLY A C 1
ATOM 826 O O . GLY A 1 106 ? -0.498 -8.001 -3.209 1.00 90.38 106 GLY A O 1
ATOM 827 N N . LEU A 1 107 ? -0.809 -7.884 -5.425 1.00 91.81 107 LEU A N 1
ATOM 828 C CA . LEU A 1 107 ? -1.992 -7.033 -5.363 1.00 91.81 107 LEU A CA 1
ATOM 829 C C . LEU A 1 107 ? -3.124 -7.730 -4.600 1.00 91.81 107 LEU A C 1
ATOM 831 O O . LEU A 1 107 ? -3.686 -7.138 -3.682 1.00 91.81 107 LEU A O 1
ATOM 835 N N . GLY A 1 108 ? -3.415 -8.999 -4.900 1.00 93.19 108 GLY A N 1
ATOM 836 C CA . GLY A 1 108 ? -4.423 -9.786 -4.182 1.00 93.19 108 GLY A CA 1
ATOM 837 C C . GLY A 1 108 ? -4.151 -9.888 -2.677 1.00 93.19 108 GLY A C 1
ATOM 838 O O . GLY A 1 108 ? -5.076 -9.782 -1.870 1.00 93.19 108 GLY A O 1
ATOM 839 N N . LEU A 1 109 ? -2.882 -10.011 -2.279 1.00 93.06 109 LEU A N 1
ATOM 840 C CA . LEU A 1 109 ? -2.489 -9.993 -0.870 1.00 93.06 109 LEU A CA 1
ATOM 841 C C . LEU A 1 109 ? -2.740 -8.620 -0.223 1.00 93.06 109 LEU A C 1
ATOM 843 O O . LEU A 1 109 ? -3.265 -8.534 0.886 1.00 93.06 109 LEU A O 1
ATOM 847 N N . VAL A 1 110 ? -2.435 -7.533 -0.930 1.00 92.62 110 VAL A N 1
ATOM 848 C CA . VAL A 1 110 ? -2.678 -6.156 -0.464 1.00 92.62 110 VAL A CA 1
ATOM 849 C C . VAL A 1 110 ? -4.173 -5.860 -0.324 1.00 92.62 110 VAL A C 1
ATOM 851 O O . VAL A 1 110 ? -4.566 -5.161 0.609 1.00 92.62 110 VAL A O 1
ATOM 854 N N . PHE A 1 111 ? -5.024 -6.444 -1.174 1.00 94.38 111 PHE A N 1
ATOM 855 C CA . PHE A 1 111 ? -6.490 -6.385 -1.053 1.00 94.38 111 PHE A CA 1
ATOM 856 C C . PHE A 1 111 ? -7.024 -6.960 0.268 1.00 94.38 111 PHE A C 1
ATOM 858 O O . PHE A 1 111 ? -8.136 -6.619 0.671 1.00 94.38 111 PHE A O 1
ATOM 865 N N . GLN A 1 112 ? -6.238 -7.755 0.997 1.00 95.50 112 GLN A N 1
ATOM 866 C CA . GLN A 1 112 ? -6.619 -8.229 2.330 1.00 95.50 112 GLN A CA 1
ATOM 867 C C . GLN A 1 112 ? -6.435 -7.155 3.412 1.00 95.50 112 GLN A C 1
ATOM 869 O O . GLN A 1 112 ? -7.170 -7.154 4.400 1.00 95.50 112 GLN A O 1
ATOM 874 N N . LEU A 1 113 ? -5.516 -6.198 3.228 1.00 93.94 113 LEU A N 1
ATOM 875 C CA . LEU A 1 113 ? -5.270 -5.116 4.189 1.00 93.94 113 LEU A CA 1
ATOM 876 C C . LEU A 1 113 ? -6.526 -4.312 4.567 1.00 93.94 113 LEU A C 1
ATOM 878 O O . LEU A 1 113 ? -6.747 -4.145 5.767 1.00 93.94 113 LEU A O 1
ATOM 882 N N . PRO A 1 114 ? -7.376 -3.825 3.638 1.00 92.56 114 PRO A N 1
ATOM 883 C CA . PRO A 1 114 ? -8.586 -3.093 4.016 1.00 92.56 114 PRO A CA 1
ATOM 884 C C . PRO A 1 114 ? -9.547 -3.936 4.865 1.00 92.56 114 PRO A C 1
ATOM 886 O O . PRO A 1 114 ? -10.132 -3.417 5.816 1.00 92.56 114 PRO A O 1
ATOM 889 N N . VAL A 1 115 ? -9.663 -5.238 4.581 1.00 94.50 115 VAL A N 1
ATOM 890 C CA . VAL A 1 115 ? -10.491 -6.166 5.369 1.00 94.50 115 VAL A CA 1
ATOM 891 C C . VAL A 1 115 ? -9.906 -6.353 6.769 1.00 94.50 115 VAL A C 1
ATOM 893 O O . VAL A 1 115 ? -10.631 -6.244 7.757 1.00 94.50 115 VAL A O 1
ATOM 896 N N . ILE A 1 116 ? -8.592 -6.565 6.876 1.00 94.62 116 ILE A N 1
ATOM 897 C CA . ILE A 1 116 ? -7.893 -6.711 8.160 1.00 94.62 116 ILE A CA 1
ATOM 898 C C . ILE A 1 116 ? -8.058 -5.441 9.005 1.00 94.62 116 ILE A C 1
ATOM 900 O O . ILE A 1 116 ? -8.446 -5.521 10.169 1.00 94.62 116 ILE A O 1
ATOM 904 N N . ILE A 1 117 ? -7.830 -4.261 8.422 1.00 93.19 117 ILE A N 1
ATOM 905 C CA . ILE A 1 117 ? -7.986 -2.967 9.102 1.00 93.19 117 ILE A CA 1
ATOM 906 C C . ILE A 1 117 ? -9.418 -2.794 9.618 1.00 93.19 117 ILE A C 1
ATOM 908 O O . ILE A 1 117 ? -9.609 -2.390 10.767 1.00 93.19 117 ILE A O 1
ATOM 912 N N . LEU A 1 118 ? -10.421 -3.141 8.806 1.00 92.62 118 LEU A N 1
ATOM 913 C CA . LEU A 1 118 ? -11.823 -3.088 9.207 1.00 92.62 118 LEU A CA 1
ATOM 914 C C . LEU A 1 118 ? -12.104 -4.006 10.400 1.00 92.62 118 LEU A C 1
ATOM 916 O O . LEU A 1 118 ? -12.706 -3.567 11.378 1.00 92.62 118 LEU A O 1
ATOM 920 N N . VAL A 1 119 ? -11.653 -5.261 10.352 1.00 92.94 119 VAL A N 1
ATOM 921 C CA . VAL A 1 119 ? -11.844 -6.216 11.455 1.00 92.94 119 VAL A CA 1
ATOM 922 C C . VAL A 1 119 ? -11.179 -5.703 12.733 1.00 92.94 119 VAL A C 1
ATOM 924 O O . VAL A 1 119 ? -11.827 -5.659 13.781 1.00 92.94 119 VAL A O 1
ATOM 927 N N . LEU A 1 120 ? -9.933 -5.226 12.647 1.00 91.81 120 LEU A N 1
ATOM 928 C CA . LEU A 1 120 ? -9.195 -4.658 13.780 1.00 91.81 120 LEU A CA 1
ATOM 929 C C . LEU A 1 120 ? -9.880 -3.407 14.358 1.00 91.81 120 LEU A C 1
ATOM 931 O O . LEU A 1 120 ? -9.886 -3.203 15.577 1.00 91.81 120 LEU A O 1
ATOM 935 N N . ALA A 1 121 ? -10.479 -2.570 13.511 1.00 91.19 121 ALA A N 1
ATOM 936 C CA . ALA A 1 121 ? -11.234 -1.397 13.945 1.00 91.19 121 ALA A CA 1
ATOM 937 C C . ALA A 1 121 ? -12.573 -1.786 14.593 1.00 91.19 121 ALA A C 1
ATOM 939 O O . ALA A 1 121 ? -13.011 -1.160 15.559 1.00 91.19 121 ALA A O 1
ATOM 940 N N . ARG A 1 122 ? -13.217 -2.857 14.113 1.00 87.50 122 ARG A N 1
ATOM 941 C CA . ARG A 1 122 ? -14.494 -3.357 14.651 1.00 87.50 122 ARG A CA 1
ATOM 942 C C . ARG A 1 122 ? -14.355 -3.978 16.037 1.00 87.50 122 ARG A C 1
ATOM 944 O O . ARG A 1 122 ? -15.287 -3.827 16.827 1.00 87.50 122 ARG A O 1
ATOM 951 N N . ILE A 1 123 ? -13.222 -4.614 16.335 1.00 90.19 123 ILE A N 1
ATOM 952 C CA . ILE A 1 123 ? -12.877 -5.102 17.684 1.00 90.19 123 ILE A CA 1
ATOM 953 C C . ILE A 1 123 ? -12.329 -3.990 18.599 1.00 90.19 123 ILE A C 1
ATOM 955 O O . ILE A 1 123 ? -12.130 -4.216 19.789 1.00 90.19 123 ILE A O 1
ATOM 959 N N . GLY A 1 124 ? -12.092 -2.784 18.069 1.00 86.12 124 GLY A N 1
ATOM 960 C CA . GLY A 1 124 ? -11.584 -1.638 18.829 1.00 86.12 124 GLY A CA 1
ATOM 961 C C . GLY A 1 124 ? -10.086 -1.696 19.150 1.00 86.12 124 GLY A C 1
ATOM 962 O O . GLY A 1 124 ? -9.619 -0.939 20.008 1.00 86.12 124 GLY A O 1
ATOM 963 N N . LEU A 1 125 ? -9.325 -2.574 18.481 1.00 87.62 125 LEU A N 1
ATOM 964 C CA . LEU A 1 125 ? -7.876 -2.697 18.670 1.00 87.62 125 LEU A CA 1
ATOM 965 C C . LEU A 1 125 ? -7.131 -1.506 18.058 1.00 87.62 125 LEU A C 1
ATOM 967 O O . LEU A 1 125 ? -6.161 -1.026 18.640 1.00 87.62 125 LEU A O 1
ATOM 971 N N . VAL A 1 126 ? -7.619 -0.998 16.924 1.00 88.38 126 VAL A N 1
ATOM 972 C CA . VAL A 1 126 ? -7.052 0.165 16.227 1.00 88.38 126 VAL A CA 1
ATOM 973 C C . VAL A 1 126 ? -8.092 1.269 16.067 1.00 88.38 126 VAL A C 1
ATOM 975 O O . VAL A 1 126 ? -9.259 1.013 15.778 1.00 88.38 126 VAL A O 1
ATOM 978 N N . THR A 1 127 ? -7.655 2.515 16.237 1.00 88.75 127 THR A N 1
ATOM 979 C CA . THR A 1 127 ? -8.487 3.708 16.030 1.00 88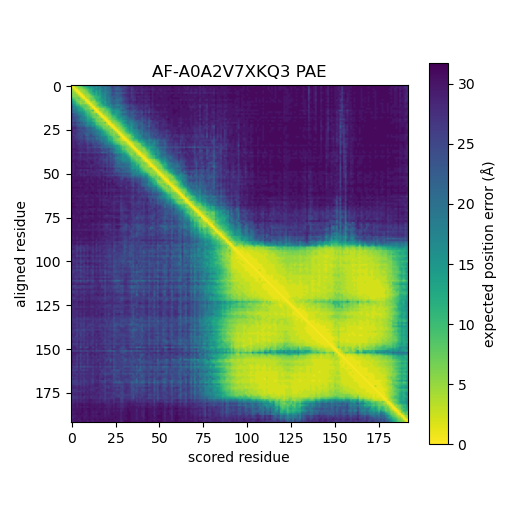.75 127 THR A CA 1
ATOM 980 C C . THR A 1 127 ? -8.211 4.286 14.636 1.00 88.75 127 THR A C 1
ATOM 982 O O . THR A 1 127 ? -7.044 4.342 14.240 1.00 88.75 127 THR A O 1
ATOM 985 N N . PRO A 1 128 ? -9.213 4.814 13.908 1.00 87.25 128 PRO A N 1
ATOM 986 C CA . PRO A 1 128 ? -8.997 5.469 12.611 1.00 87.25 128 PRO A CA 1
ATOM 987 C C . PRO A 1 128 ? -7.934 6.583 12.651 1.00 87.25 128 PRO A C 1
ATOM 989 O O . PRO A 1 128 ? -7.107 6.701 11.755 1.00 87.25 128 PRO A O 1
ATOM 992 N N . ILE A 1 129 ? -7.885 7.348 13.747 1.00 88.31 129 ILE A N 1
ATOM 993 C CA . ILE A 1 129 ? -6.885 8.406 13.981 1.00 88.31 129 ILE A CA 1
ATOM 994 C C . ILE A 1 129 ? -5.462 7.831 14.070 1.00 88.31 129 ILE A C 1
ATOM 996 O O . ILE A 1 129 ? -4.507 8.441 13.590 1.00 88.31 129 ILE A O 1
ATOM 1000 N N . PHE A 1 130 ? -5.308 6.649 14.673 1.00 88.88 130 PHE A N 1
ATOM 1001 C CA . PHE A 1 130 ? -4.018 5.966 14.752 1.00 88.88 130 PHE A CA 1
ATOM 1002 C C . PHE A 1 130 ? -3.562 5.497 13.366 1.00 88.88 130 PHE A C 1
ATOM 1004 O O . PHE A 1 130 ? -2.416 5.729 12.992 1.00 88.88 130 PHE A O 1
ATOM 1011 N N . LEU A 1 131 ? -4.475 4.926 12.574 1.00 89.75 131 LEU A N 1
ATOM 1012 C CA . LEU A 1 131 ? -4.201 4.518 11.194 1.00 89.75 131 LEU A CA 1
ATOM 1013 C C . LEU A 1 131 ? -3.767 5.708 10.322 1.00 89.75 131 LEU A C 1
ATOM 1015 O O . LEU A 1 131 ? -2.762 5.626 9.625 1.00 89.75 131 LEU A O 1
ATOM 1019 N N . LEU A 1 132 ? -4.436 6.859 10.430 1.00 90.00 132 LEU A N 1
ATOM 1020 C CA . LEU A 1 132 ? -4.045 8.064 9.686 1.00 90.00 132 LEU A CA 1
ATOM 1021 C C . LEU A 1 132 ? -2.620 8.540 10.017 1.00 90.00 132 LEU A C 1
ATOM 1023 O O . LEU A 1 132 ? -1.886 8.952 9.118 1.00 90.00 132 LEU A O 1
ATOM 1027 N N . ARG A 1 133 ? -2.186 8.433 11.281 1.00 91.75 133 ARG A N 1
ATOM 1028 C CA . ARG A 1 133 ? -0.798 8.746 11.679 1.00 91.75 133 ARG A CA 1
ATOM 1029 C C . ARG A 1 133 ? 0.215 7.756 11.099 1.00 91.75 133 ARG A C 1
ATOM 1031 O O . ARG A 1 133 ? 1.347 8.148 10.818 1.00 91.75 133 ARG A O 1
ATOM 1038 N N . GLN A 1 134 ? -0.205 6.513 10.876 1.00 92.62 134 GLN A N 1
ATOM 1039 C CA . GLN A 1 134 ? 0.633 5.423 10.378 1.00 92.62 134 GLN A CA 1
ATOM 1040 C C . GLN A 1 134 ? 0.695 5.326 8.843 1.00 92.62 134 GLN A C 1
ATOM 1042 O O . GLN A 1 134 ? 1.419 4.484 8.316 1.00 92.62 134 GLN A O 1
ATOM 1047 N N . THR A 1 135 ? 0.023 6.224 8.115 1.00 92.75 135 THR A N 1
ATOM 1048 C CA . THR A 1 135 ? 0.055 6.321 6.639 1.00 92.75 135 THR A CA 1
ATOM 1049 C C . THR A 1 135 ? 1.469 6.347 6.062 1.00 92.75 135 THR A C 1
ATOM 1051 O O . THR A 1 135 ? 1.731 5.706 5.050 1.00 92.75 135 THR A O 1
ATOM 1054 N N . LYS A 1 136 ? 2.415 7.013 6.732 1.00 94.44 136 LYS A N 1
ATOM 1055 C CA . LYS A 1 136 ? 3.832 7.061 6.333 1.00 94.44 136 LYS A CA 1
ATOM 1056 C C . LYS A 1 136 ? 4.464 5.670 6.231 1.00 94.44 136 LYS A C 1
ATOM 1058 O O . LYS A 1 136 ? 5.226 5.405 5.305 1.00 94.44 136 LYS A O 1
ATOM 1063 N N . PHE A 1 137 ? 4.126 4.784 7.168 1.00 93.44 137 PHE A N 1
ATOM 1064 C CA . PHE A 1 137 ? 4.606 3.405 7.172 1.00 93.44 137 PHE A CA 1
ATOM 1065 C C . PHE A 1 137 ? 3.928 2.574 6.084 1.00 93.44 137 PHE A C 1
ATOM 1067 O O . PHE A 1 137 ? 4.586 1.742 5.471 1.00 93.44 137 PHE A O 1
ATOM 1074 N N . ALA A 1 138 ? 2.648 2.831 5.795 1.00 93.25 138 ALA A N 1
ATOM 1075 C CA . ALA A 1 138 ? 1.955 2.190 4.680 1.00 93.25 138 ALA A CA 1
ATOM 1076 C C . ALA A 1 138 ? 2.552 2.600 3.323 1.00 93.25 138 ALA A C 1
ATOM 1078 O O . ALA A 1 138 ? 2.763 1.744 2.470 1.00 93.25 138 ALA A O 1
ATOM 1079 N N . ILE A 1 139 ? 2.891 3.882 3.145 1.00 94.75 139 ILE A N 1
ATOM 1080 C CA . ILE A 1 139 ? 3.575 4.379 1.943 1.00 94.75 139 ILE A CA 1
ATOM 1081 C C . ILE A 1 139 ? 4.942 3.704 1.805 1.00 94.75 139 ILE A C 1
ATOM 1083 O O . ILE A 1 139 ? 5.234 3.137 0.758 1.00 94.75 139 ILE A O 1
ATOM 1087 N N . LEU A 1 140 ? 5.754 3.690 2.868 1.00 95.38 140 LEU A N 1
ATOM 1088 C CA . LEU A 1 140 ? 7.054 3.014 2.848 1.00 95.38 140 LEU A CA 1
ATOM 1089 C C . LEU A 1 140 ? 6.914 1.516 2.525 1.00 95.38 140 LEU A C 1
ATOM 1091 O O . LEU A 1 140 ? 7.638 1.004 1.678 1.00 95.38 140 LEU A O 1
ATOM 1095 N N . GLY A 1 141 ? 5.949 0.831 3.143 1.00 93.69 141 GLY A N 1
ATOM 1096 C CA . GLY A 1 141 ? 5.655 -0.577 2.871 1.00 93.69 141 GLY A CA 1
ATOM 1097 C C . GLY A 1 141 ? 5.237 -0.829 1.421 1.00 93.69 141 GLY A C 1
ATOM 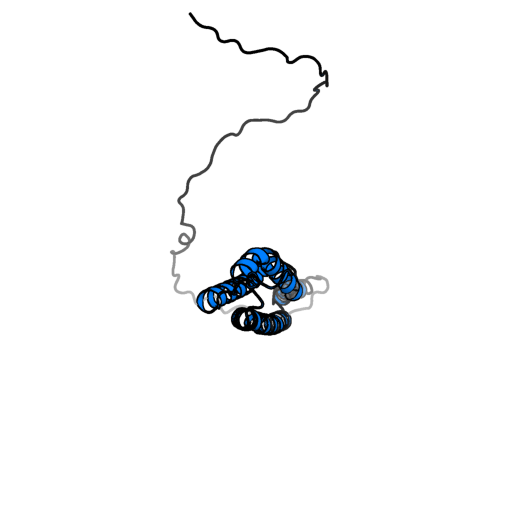1098 O O . GLY A 1 141 ? 5.705 -1.790 0.816 1.00 93.69 141 GLY A O 1
ATOM 1099 N N . ALA A 1 142 ? 4.427 0.056 0.834 1.00 93.19 142 ALA A N 1
ATOM 1100 C CA . ALA A 1 142 ? 4.033 -0.033 -0.570 1.00 93.19 142 ALA A CA 1
ATOM 1101 C C . ALA A 1 142 ? 5.235 0.096 -1.516 1.00 93.19 142 ALA A C 1
ATOM 1103 O O . ALA A 1 142 ? 5.362 -0.692 -2.448 1.00 93.19 142 ALA A O 1
ATOM 1104 N N . PHE A 1 143 ? 6.156 1.026 -1.244 1.00 93.69 143 PHE A N 1
ATOM 1105 C CA . PHE A 1 143 ? 7.388 1.165 -2.025 1.00 93.69 143 PHE A CA 1
ATOM 1106 C C . PHE A 1 143 ? 8.324 -0.039 -1.877 1.00 93.69 143 PHE A C 1
ATOM 1108 O O . PHE A 1 143 ? 8.923 -0.453 -2.869 1.00 93.69 143 PHE A O 1
ATOM 1115 N N . ILE A 1 144 ? 8.426 -0.621 -0.678 1.00 92.75 144 ILE A N 1
ATOM 1116 C CA . ILE A 1 144 ? 9.216 -1.838 -0.441 1.00 92.75 144 ILE A CA 1
ATOM 1117 C C . ILE A 1 144 ? 8.634 -3.009 -1.239 1.00 92.75 144 ILE A C 1
ATOM 1119 O O . ILE A 1 144 ? 9.366 -3.677 -1.962 1.00 92.75 144 ILE A O 1
ATOM 1123 N N . ILE A 1 145 ? 7.320 -3.234 -1.166 1.00 91.56 145 ILE A N 1
ATOM 1124 C CA . ILE A 1 145 ? 6.666 -4.317 -1.914 1.00 91.56 145 ILE A CA 1
ATOM 1125 C C . ILE A 1 145 ? 6.798 -4.088 -3.425 1.00 91.56 145 ILE A C 1
ATOM 1127 O O . ILE A 1 145 ? 7.145 -5.013 -4.155 1.00 91.56 145 ILE A O 1
ATOM 1131 N N . ALA A 1 146 ? 6.607 -2.855 -3.899 1.00 91.06 146 ALA A N 1
ATOM 1132 C CA . ALA A 1 146 ? 6.798 -2.514 -5.306 1.00 91.06 146 ALA A CA 1
ATOM 1133 C C . ALA A 1 146 ? 8.247 -2.743 -5.777 1.00 91.06 146 ALA A C 1
ATOM 1135 O O . ALA A 1 146 ? 8.446 -3.178 -6.910 1.00 91.06 146 ALA A O 1
ATOM 1136 N N . ALA A 1 147 ? 9.246 -2.505 -4.919 1.00 90.88 147 ALA A N 1
ATOM 1137 C CA . ALA A 1 147 ? 10.651 -2.797 -5.218 1.00 90.88 147 ALA A CA 1
ATOM 1138 C C . ALA A 1 147 ? 10.936 -4.301 -5.319 1.00 90.88 147 ALA A C 1
ATOM 1140 O O . ALA A 1 147 ? 11.763 -4.700 -6.126 1.00 90.88 147 ALA A O 1
ATOM 1141 N N . PHE A 1 148 ? 10.253 -5.133 -4.526 1.00 88.94 148 PHE A N 1
ATOM 1142 C CA . PHE A 1 148 ? 10.376 -6.591 -4.626 1.00 88.94 148 PHE A CA 1
ATOM 1143 C C . PHE A 1 148 ? 9.699 -7.159 -5.875 1.00 88.94 148 PHE A C 1
ATOM 1145 O O . PHE A 1 148 ? 10.189 -8.128 -6.442 1.00 88.94 148 PHE A O 1
ATOM 1152 N N . ILE A 1 149 ? 8.572 -6.574 -6.291 1.00 87.62 149 ILE A N 1
ATOM 1153 C CA . ILE A 1 149 ? 7.832 -7.021 -7.480 1.00 87.62 149 ILE A CA 1
ATOM 1154 C C . ILE A 1 149 ? 8.518 -6.547 -8.769 1.00 87.62 149 ILE A C 1
ATOM 1156 O O . ILE A 1 149 ? 8.483 -7.253 -9.771 1.00 87.62 149 ILE A O 1
ATOM 1160 N N . THR A 1 150 ? 9.128 -5.357 -8.769 1.00 86.88 150 THR A N 1
ATOM 1161 C CA . THR A 1 150 ? 9.750 -4.770 -9.967 1.00 86.88 150 THR A CA 1
ATOM 1162 C C . THR A 1 150 ? 11.192 -5.261 -10.131 1.00 86.88 150 THR A C 1
ATOM 1164 O O . THR A 1 150 ? 12.033 -4.891 -9.315 1.00 86.88 150 THR A O 1
ATOM 1167 N N . PRO A 1 151 ? 11.525 -6.015 -11.195 1.00 78.88 151 PRO A N 1
ATOM 1168 C CA . PRO A 1 151 ? 12.884 -6.520 -11.396 1.00 78.88 151 PRO A CA 1
ATOM 1169 C C . PRO A 1 151 ? 13.897 -5.435 -11.805 1.00 78.88 151 PRO A C 1
ATOM 1171 O O . PRO A 1 151 ? 15.081 -5.580 -11.508 1.00 78.88 151 PRO A O 1
ATOM 1174 N N . THR A 1 152 ? 13.462 -4.347 -12.458 1.00 80.00 152 THR A N 1
ATOM 1175 C CA . THR A 1 152 ? 14.321 -3.243 -12.953 1.00 80.00 152 THR A CA 1
ATOM 1176 C C . THR A 1 152 ? 14.297 -1.967 -12.098 1.00 80.00 152 THR A C 1
ATOM 1178 O O . THR A 1 152 ? 14.647 -0.902 -12.588 1.00 80.00 152 THR A O 1
ATOM 1181 N N . PRO A 1 153 ? 13.996 -2.072 -10.794 1.00 72.44 153 PRO A N 1
ATOM 1182 C CA . PRO A 1 153 ? 13.492 -0.998 -9.916 1.00 72.44 153 PRO A CA 1
ATOM 1183 C C . PRO A 1 153 ? 13.511 0.431 -10.505 1.00 72.44 153 PRO A C 1
ATOM 1185 O O . PRO A 1 153 ? 14.366 1.256 -10.182 1.00 72.44 153 PRO A O 1
ATOM 1188 N N . ASP A 1 154 ? 12.530 0.730 -11.360 1.00 89.75 154 ASP A N 1
ATOM 1189 C CA . ASP A 1 154 ? 12.363 2.039 -11.997 1.00 89.75 154 ASP A CA 1
ATOM 1190 C C . ASP A 1 154 ? 11.426 2.928 -11.170 1.00 89.75 154 ASP A C 1
ATOM 1192 O O . ASP A 1 154 ? 10.302 2.526 -10.875 1.00 89.75 154 ASP A O 1
ATOM 1196 N N . VAL A 1 155 ? 11.812 4.171 -10.856 1.00 90.88 155 VAL A N 1
ATOM 1197 C CA . VAL A 1 155 ? 11.023 5.069 -9.975 1.00 90.88 155 VAL A CA 1
ATOM 1198 C C . VAL A 1 155 ? 9.589 5.282 -10.477 1.00 90.88 155 VAL A C 1
ATOM 1200 O O . VAL A 1 155 ? 8.644 5.277 -9.685 1.00 90.88 155 VAL A O 1
ATOM 1203 N N . VAL A 1 156 ? 9.410 5.458 -11.790 1.00 92.00 156 VAL A N 1
ATOM 1204 C CA . VAL A 1 156 ? 8.085 5.667 -12.398 1.00 92.00 156 VAL A CA 1
ATOM 1205 C C . VAL A 1 156 ? 7.230 4.412 -12.258 1.00 92.00 156 VAL A C 1
ATOM 1207 O O . VAL A 1 156 ? 6.101 4.493 -11.776 1.00 92.00 156 VAL A O 1
ATOM 1210 N N . ASN A 1 157 ? 7.779 3.254 -12.627 1.00 89.75 157 ASN A N 1
ATOM 1211 C CA . ASN A 1 157 ? 7.049 1.992 -12.593 1.00 89.75 157 ASN A CA 1
ATOM 1212 C C . ASN A 1 157 ? 6.745 1.576 -11.145 1.00 89.75 157 ASN A C 1
ATOM 1214 O O . ASN A 1 157 ? 5.616 1.235 -10.812 1.00 89.75 157 ASN A O 1
ATOM 1218 N N . GLN A 1 158 ? 7.714 1.734 -10.244 1.00 92.19 158 GLN A N 1
ATOM 1219 C CA . GLN A 1 158 ? 7.556 1.483 -8.815 1.00 92.19 158 GLN A CA 1
ATOM 1220 C C . GLN A 1 158 ? 6.469 2.371 -8.196 1.00 92.19 158 GLN A C 1
ATOM 1222 O O . GLN A 1 158 ? 5.640 1.884 -7.429 1.00 92.19 158 GLN A O 1
ATOM 1227 N N . THR A 1 159 ? 6.427 3.661 -8.549 1.00 93.38 159 THR A N 1
ATOM 1228 C CA . THR A 1 159 ? 5.385 4.579 -8.061 1.00 93.38 159 THR A CA 1
ATOM 1229 C C . THR A 1 159 ? 4.011 4.207 -8.617 1.00 93.38 159 THR A C 1
ATOM 1231 O O . THR A 1 159 ? 3.030 4.242 -7.875 1.00 93.38 159 THR A O 1
ATOM 1234 N N . LEU A 1 160 ? 3.933 3.799 -9.889 1.00 92.25 160 LEU A N 1
ATOM 1235 C CA . LEU A 1 160 ? 2.693 3.346 -10.522 1.00 92.25 160 LEU A CA 1
ATOM 1236 C C . LEU A 1 160 ? 2.098 2.122 -9.809 1.00 92.25 160 LEU A C 1
ATOM 1238 O O . LEU A 1 160 ? 0.883 2.060 -9.646 1.00 92.25 160 LEU A O 1
ATOM 1242 N N . LEU A 1 161 ? 2.939 1.192 -9.340 1.00 91.62 161 LEU A N 1
ATOM 1243 C CA . LEU A 1 161 ? 2.516 0.031 -8.544 1.00 91.62 161 LEU A CA 1
ATOM 1244 C C . LEU A 1 161 ? 2.204 0.391 -7.085 1.00 91.62 161 LEU A C 1
ATOM 1246 O O . LEU A 1 161 ? 1.260 -0.141 -6.502 1.00 91.62 161 LEU A O 1
ATOM 1250 N N . ALA A 1 162 ? 2.968 1.304 -6.481 1.00 92.94 162 ALA A N 1
ATOM 1251 C CA . ALA A 1 162 ? 2.745 1.732 -5.101 1.00 92.94 162 ALA A CA 1
ATOM 1252 C C . ALA A 1 162 ? 1.434 2.521 -4.945 1.00 92.94 162 ALA A C 1
ATOM 1254 O O . ALA A 1 162 ? 0.764 2.416 -3.916 1.00 92.94 162 ALA A O 1
ATOM 1255 N N . LEU A 1 163 ? 1.033 3.286 -5.963 1.00 94.38 163 LEU A N 1
ATOM 1256 C CA . LEU A 1 163 ? -0.168 4.120 -5.941 1.00 94.38 163 LEU A CA 1
ATOM 1257 C C . LEU A 1 163 ? -1.466 3.340 -5.639 1.00 94.38 163 LEU A C 1
ATOM 1259 O O . LEU A 1 163 ? -2.162 3.727 -4.696 1.00 94.38 163 LEU A O 1
ATOM 1263 N N . PRO A 1 164 ? -1.811 2.241 -6.346 1.00 92.75 164 PRO A N 1
ATOM 1264 C CA . PRO A 1 164 ? -2.998 1.454 -6.022 1.00 92.75 164 PRO A CA 1
ATOM 1265 C C . PRO A 1 164 ? -2.905 0.815 -4.633 1.00 92.75 164 PRO A C 1
ATOM 1267 O O . PRO A 1 164 ? -3.906 0.775 -3.923 1.00 92.75 164 PRO A O 1
ATOM 1270 N N . MET A 1 165 ? -1.718 0.387 -4.190 1.00 94.56 165 MET A N 1
ATOM 1271 C CA . MET A 1 165 ? -1.535 -0.171 -2.844 1.00 94.56 165 MET A CA 1
ATOM 1272 C C . MET A 1 165 ? -1.817 0.863 -1.746 1.00 94.56 165 MET A C 1
ATOM 1274 O O . MET A 1 165 ? -2.514 0.577 -0.771 1.00 94.56 165 MET A O 1
ATOM 1278 N N . ILE A 1 166 ? -1.313 2.086 -1.922 1.00 94.94 166 ILE A N 1
ATOM 1279 C CA . ILE A 1 166 ? -1.580 3.212 -1.021 1.00 94.94 166 ILE A CA 1
ATOM 1280 C C . ILE A 1 166 ? -3.071 3.563 -1.057 1.00 94.94 166 ILE A C 1
ATOM 1282 O O . ILE A 1 166 ? -3.685 3.731 -0.003 1.00 94.94 166 ILE A O 1
ATOM 1286 N N . GLY A 1 167 ? -3.678 3.609 -2.246 1.00 94.88 167 GLY A N 1
ATOM 1287 C CA . GLY A 1 167 ? -5.113 3.840 -2.415 1.00 94.88 167 GLY A CA 1
ATOM 1288 C C . GLY A 1 167 ? -5.965 2.824 -1.652 1.00 94.88 167 GLY A C 1
ATOM 1289 O O . GLY A 1 167 ? -6.900 3.207 -0.951 1.00 94.88 167 GLY A O 1
ATOM 1290 N N . LEU A 1 168 ? -5.591 1.544 -1.700 1.00 94.44 168 LEU A N 1
ATOM 1291 C CA . LEU A 1 168 ? -6.242 0.478 -0.938 1.00 94.44 168 LEU A CA 1
ATOM 1292 C C . LEU A 1 168 ? -6.119 0.662 0.574 1.00 94.44 168 LEU A C 1
ATOM 1294 O O . LEU A 1 168 ? -7.085 0.434 1.304 1.00 94.44 168 LEU A O 1
ATOM 1298 N N . TYR A 1 169 ? -4.950 1.089 1.052 1.00 95.06 169 TYR A N 1
ATOM 1299 C CA . TYR A 1 169 ? -4.769 1.407 2.463 1.00 95.06 169 TYR A CA 1
ATOM 1300 C C . TYR A 1 169 ? -5.682 2.563 2.887 1.00 95.06 169 TYR A C 1
ATOM 1302 O O . TYR A 1 169 ? -6.407 2.435 3.873 1.00 95.06 169 TYR A O 1
ATOM 1310 N N . LEU A 1 170 ? -5.708 3.661 2.120 1.00 94.25 170 LEU A N 1
ATOM 1311 C CA . LEU A 1 170 ? -6.591 4.798 2.396 1.00 94.25 170 LEU A CA 1
ATOM 1312 C C . LEU A 1 170 ? -8.065 4.381 2.381 1.00 94.25 170 LEU A C 1
ATOM 1314 O O . LEU A 1 170 ? -8.819 4.798 3.260 1.00 94.25 170 LEU A O 1
ATOM 1318 N N . LEU A 1 171 ? -8.462 3.524 1.438 1.00 94.56 171 LEU A N 1
ATOM 1319 C CA . LEU A 1 171 ? -9.808 2.961 1.386 1.00 94.56 171 LEU A CA 1
ATOM 1320 C C . LEU A 1 171 ? -10.119 2.154 2.653 1.00 94.56 171 LEU A C 1
ATOM 1322 O O . LEU A 1 171 ? -11.167 2.350 3.261 1.00 94.56 171 LEU A O 1
ATOM 1326 N N . GLY A 1 172 ? -9.195 1.306 3.109 1.00 93.62 172 GLY A N 1
ATOM 1327 C CA . GLY A 1 172 ? -9.340 0.558 4.360 1.00 93.62 172 GLY A CA 1
ATOM 1328 C C . GLY A 1 172 ? -9.516 1.463 5.580 1.00 93.62 172 GLY A C 1
ATOM 1329 O O . GLY A 1 172 ? -10.387 1.221 6.416 1.00 93.62 172 GLY A O 1
ATOM 1330 N N . VAL A 1 173 ? -8.740 2.547 5.660 1.00 93.19 173 VAL A N 1
ATOM 1331 C CA . VAL A 1 173 ? -8.871 3.547 6.730 1.00 93.19 173 VAL A CA 1
ATOM 1332 C C . VAL A 1 173 ? -10.205 4.288 6.646 1.00 93.19 173 VAL A C 1
ATOM 1334 O O . VAL A 1 173 ? -10.836 4.499 7.680 1.00 93.19 173 VAL A O 1
ATOM 1337 N N . LEU A 1 174 ? -10.670 4.637 5.445 1.00 93.19 174 LEU A N 1
ATOM 1338 C CA . LEU A 1 174 ? -11.965 5.288 5.232 1.00 93.19 174 LEU A CA 1
ATOM 1339 C C . LEU A 1 174 ? -13.127 4.394 5.686 1.00 93.19 174 LEU A C 1
ATOM 1341 O O . LEU A 1 174 ? -14.015 4.846 6.407 1.00 93.19 174 LEU A O 1
ATOM 1345 N N . VAL A 1 175 ? -13.096 3.109 5.325 1.00 91.94 175 VAL A N 1
ATOM 1346 C CA . VAL A 1 175 ? -14.110 2.134 5.749 1.00 91.94 175 VAL A CA 1
ATOM 1347 C C . VAL A 1 175 ? -14.045 1.923 7.267 1.00 91.94 175 VAL A C 1
ATOM 1349 O O . VAL A 1 175 ? -15.076 1.929 7.934 1.00 91.94 175 VAL A O 1
ATOM 1352 N N . AL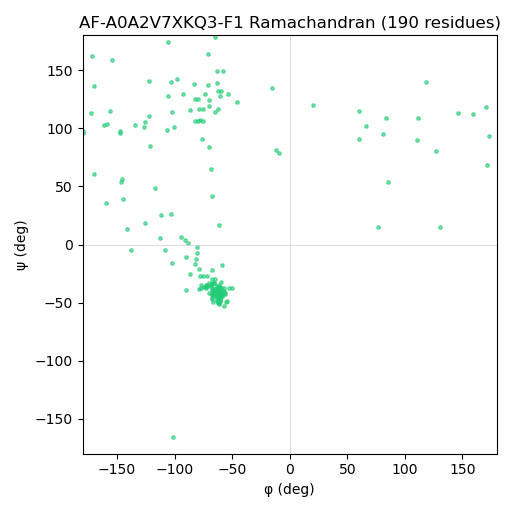A A 1 176 ? -12.851 1.818 7.854 1.00 91.06 176 ALA A N 1
ATOM 1353 C CA . ALA A 1 176 ? -12.696 1.740 9.307 1.00 91.06 176 ALA A CA 1
ATOM 1354 C C . ALA A 1 176 ? -13.151 3.014 10.033 1.00 91.06 176 ALA A C 1
ATOM 1356 O O . ALA A 1 176 ? -13.602 2.932 11.171 1.00 91.06 176 ALA A O 1
ATOM 1357 N N . TRP A 1 177 ? -13.055 4.183 9.402 1.00 89.06 177 TRP A N 1
ATOM 1358 C CA . TRP A 1 177 ? -13.586 5.428 9.950 1.00 89.06 177 TRP A CA 1
ATOM 1359 C C . TRP A 1 177 ? -15.116 5.443 9.940 1.00 89.06 177 TRP A C 1
ATOM 1361 O O . TRP A 1 177 ? -15.721 5.814 10.942 1.00 89.06 177 TRP A O 1
ATOM 1371 N N . LEU A 1 178 ? -15.736 4.967 8.856 1.00 87.50 178 LEU A N 1
ATOM 1372 C CA . LEU A 1 178 ? -17.193 4.921 8.725 1.00 87.50 178 LEU A CA 1
ATOM 1373 C C . LEU A 1 178 ? -17.844 3.840 9.609 1.00 87.50 178 LEU A C 1
ATOM 1375 O O . LEU A 1 178 ? -18.918 4.059 10.163 1.00 87.50 178 LEU A O 1
ATOM 1379 N N . PHE A 1 179 ? -17.200 2.679 9.754 1.00 84.62 179 PHE A N 1
ATOM 1380 C CA . PHE A 1 179 ? -17.754 1.513 10.460 1.00 84.62 179 PHE A CA 1
ATOM 1381 C C . PHE A 1 179 ? -17.093 1.215 11.819 1.00 84.62 179 PHE A C 1
ATOM 1383 O O . PHE A 1 179 ? -17.516 0.293 12.526 1.00 84.62 179 PHE A O 1
ATOM 1390 N N . GLY A 1 180 ? -16.043 1.945 12.200 1.00 77.44 180 GLY A N 1
ATOM 1391 C CA . GLY A 1 180 ? -15.313 1.749 13.454 1.00 77.44 180 GLY A CA 1
ATOM 1392 C C . GLY A 1 180 ? -16.127 2.182 14.671 1.00 77.44 180 GLY A C 1
ATOM 1393 O O . GLY A 1 180 ? -16.769 3.230 14.671 1.00 77.44 180 GLY A O 1
ATOM 1394 N N . ARG A 1 181 ? -16.102 1.382 15.743 1.00 72.25 181 ARG A N 1
ATOM 1395 C CA . ARG A 1 181 ? -16.774 1.740 17.002 1.00 72.25 181 ARG A CA 1
ATOM 1396 C C . ARG A 1 181 ? -15.881 2.661 17.850 1.00 72.25 181 ARG A C 1
ATOM 1398 O O . ARG A 1 181 ? -14.687 2.382 17.969 1.00 72.25 181 ARG A O 1
ATOM 1405 N N . PRO A 1 182 ? -16.427 3.713 18.491 1.00 65.44 182 PRO A N 1
ATOM 1406 C CA . PRO A 1 182 ? -15.668 4.551 19.416 1.00 65.44 182 PRO A CA 1
ATOM 1407 C C . PRO A 1 182 ? -15.133 3.730 20.595 1.00 65.44 182 PRO A C 1
ATOM 1409 O O . PRO A 1 182 ? -15.891 3.025 21.267 1.00 65.44 182 PRO A O 1
ATOM 1412 N N . ARG A 1 183 ? -13.827 3.826 20.868 1.00 67.88 183 ARG A N 1
ATOM 1413 C CA . ARG A 1 183 ? -13.208 3.197 22.040 1.00 67.88 183 ARG A CA 1
ATOM 1414 C C . ARG A 1 183 ? -13.669 3.929 23.300 1.00 67.88 183 ARG A C 1
ATOM 1416 O O . ARG A 1 183 ? -13.404 5.119 23.4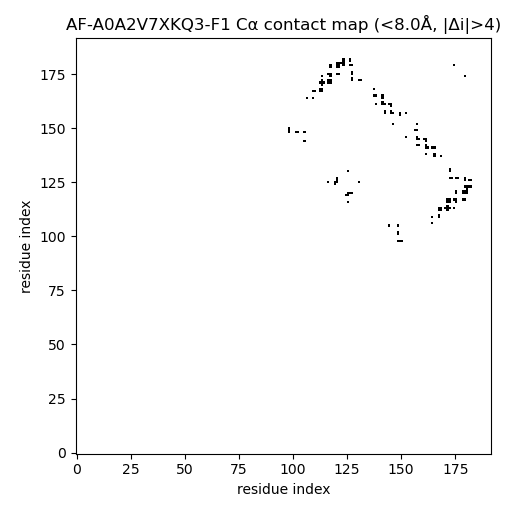49 1.00 67.88 183 ARG A O 1
ATOM 1423 N N . LYS A 1 184 ? -14.349 3.224 24.209 1.00 63.38 184 LYS A N 1
ATOM 1424 C CA . LYS A 1 184 ? -14.745 3.771 25.513 1.00 63.38 184 LYS A CA 1
ATOM 1425 C C . LYS A 1 184 ? -13.485 3.938 26.384 1.00 63.38 184 LYS A C 1
ATOM 1427 O O . LYS A 1 184 ? -12.759 2.953 26.542 1.00 63.38 184 LYS A O 1
ATOM 1432 N N . PRO A 1 185 ? -13.184 5.140 26.910 1.00 64.62 185 PRO A N 1
ATOM 1433 C CA . PRO A 1 185 ? -12.069 5.333 27.836 1.00 64.62 185 PRO A CA 1
ATOM 1434 C C . PRO A 1 185 ? -12.219 4.435 29.078 1.00 64.62 185 PRO A C 1
ATOM 1436 O O . PRO A 1 185 ? -13.359 4.162 29.473 1.00 64.62 185 PRO A O 1
ATOM 1439 N N . PRO A 1 186 ? -11.115 3.981 29.705 1.00 72.81 186 PRO A N 1
ATOM 1440 C CA . PRO A 1 186 ? -11.172 3.293 30.993 1.00 72.81 186 PRO A CA 1
ATOM 1441 C C . PRO A 1 186 ? -11.928 4.148 32.016 1.00 72.81 186 PRO A C 1
ATOM 1443 O O . PRO A 1 186 ? -11.664 5.343 32.144 1.00 72.81 186 PRO A O 1
ATOM 1446 N N . GLY A 1 187 ? -12.909 3.552 32.698 1.00 78.44 187 GLY A N 1
ATOM 1447 C CA . GLY A 1 187 ? -13.708 4.254 33.701 1.00 78.44 187 GLY A CA 1
ATOM 1448 C C . GLY A 1 187 ? -12.840 4.720 34.884 1.00 78.44 187 GLY A C 1
ATOM 1449 O O . GLY A 1 187 ? -11.879 4.020 35.205 1.00 78.44 187 GLY A O 1
ATOM 1450 N N . PRO A 1 188 ? -13.175 5.836 35.564 1.00 78.69 188 PRO A N 1
ATOM 1451 C CA . PRO A 1 188 ? -12.381 6.432 36.656 1.00 78.69 188 PRO A CA 1
ATOM 1452 C C . PRO A 1 188 ? -12.147 5.582 37.927 1.00 78.69 188 PRO A C 1
ATOM 1454 O O . PRO A 1 188 ? -11.802 6.138 38.960 1.00 78.69 188 PRO A O 1
ATOM 1457 N N . GLY A 1 189 ? -12.346 4.261 37.896 1.00 70.06 189 GLY A N 1
ATOM 1458 C CA . GLY A 1 189 ? -12.249 3.370 39.061 1.00 70.06 189 GLY A CA 1
ATOM 1459 C C . GLY A 1 189 ? -11.086 2.372 39.044 1.00 70.06 189 GLY A C 1
ATOM 1460 O O . GLY A 1 189 ? -11.038 1.518 39.916 1.00 70.06 189 GLY A O 1
ATOM 1461 N N . ALA A 1 190 ? -10.178 2.425 38.060 1.00 66.44 190 ALA A N 1
ATOM 1462 C CA . ALA A 1 190 ? -9.076 1.455 37.923 1.00 66.44 190 ALA A CA 1
ATOM 1463 C C . ALA A 1 190 ? -7.744 1.902 38.565 1.00 66.44 190 ALA A C 1
ATOM 1465 O O . ALA A 1 190 ? -6.726 1.235 38.406 1.00 66.44 190 ALA A O 1
ATOM 1466 N N . THR A 1 191 ? -7.745 3.030 39.274 1.00 67.81 191 THR A N 1
ATOM 1467 C CA . THR A 1 191 ? -6.613 3.526 40.066 1.00 67.81 191 THR A CA 1
ATOM 1468 C C . THR A 1 191 ? -7.067 3.665 41.514 1.00 67.81 191 THR A C 1
ATOM 1470 O O . THR A 1 191 ? -7.527 4.735 41.913 1.00 67.81 191 THR A O 1
ATOM 1473 N N . ALA A 1 192 ? -7.000 2.572 42.267 1.00 52.41 192 ALA A N 1
ATOM 1474 C CA . ALA A 1 192 ? -7.111 2.544 43.721 1.00 52.41 192 ALA A CA 1
ATOM 1475 C C . ALA A 1 192 ? -6.169 1.463 44.251 1.00 52.41 192 ALA A C 1
ATOM 1477 O O . ALA A 1 192 ? -6.140 0.376 43.628 1.00 52.41 192 ALA A O 1
#